Protein AF-A0A4Q4Z660-F1 (afdb_monomer_lite)

Secondary structure (DSSP, 8-state):
-HHHHHHHHHHHHHHHS-BPPSS-SEEEETTSPPEEESS--TTPEEEEEETTEEEEEEEE--TTSEEPPPHHHHHH-SS-EEEE-SSSEEEEEEEE--TTS-GGGSHHHHHHHHHHHHHHHHHHHHHHHHHH--SPPPHHHHHHHHHHHHHHHHHHHHHHHHTT-B--HHHHHHHHHHHHHHHHHHHHHHHHTS---TT---

Sequence (202 aa):
MTAAALAVLGLVITFVFAERPSQPELTWSSDGNAGSTSTVSRGTTVKTNVLGIPLPGELDVGRGGRFTVPQNLAVFAAGPVDALAGPDQVGTLARSGDPWWRPIATVPGAFLVLAMLFAFAYAESQMRSLRRGSGGLRFGELLGLTGIGVTFGLALGLLAWVSGRTLAWPQLIPTMICLAAAFGLLAFAIAARRGPAPGRKT

pLDDT: mean 72.83, std 9.52, range [40.0, 88.06]

Organism: NCBI:txid2497878

Foldseek 3Di:
DQLVVLLVVLVCLLPVVFAQFDPAQWEDELVQFKIAGPPDDAQFKKWKADLPHTDPDIWHQHPRRITGDDPRVSQAALAWIWIPGPPDTDGIYGYDYDPPRPSLSHPLNVLLVVLVVVLVVLVVVLVVCLVPDPDADDPVSLVSQLVSLLSVLSSSQSVSRNVHTHDDPVSSVSSSVSSSVSSSVVSVVSRVVSPDDPDDDD

Radius of gyration: 22.36 Å; chains: 1; bounding box: 54×29×72 Å

Structure (mmCIF, N/CA/C/O backbone):
data_AF-A0A4Q4Z660-F1
#
_entry.id   AF-A0A4Q4Z660-F1
#
loop_
_atom_site.group_PDB
_atom_site.id
_atom_site.type_symbol
_atom_site.label_atom_id
_atom_site.label_alt_id
_atom_site.label_comp_id
_atom_site.label_asym_id
_atom_site.label_entity_id
_atom_site.label_seq_id
_atom_site.pdbx_PDB_ins_code
_atom_site.Cartn_x
_atom_site.Cartn_y
_atom_site.Cartn_z
_atom_site.occupancy
_atom_site.B_iso_or_equiv
_atom_site.auth_seq_id
_atom_site.auth_comp_id
_atom_site.auth_asym_id
_atom_site.auth_atom_id
_atom_site.pdbx_PDB_model_num
ATOM 1 N N . MET A 1 1 ? 22.064 -8.477 -13.811 1.00 61.38 1 MET A N 1
ATOM 2 C CA . MET A 1 1 ? 22.069 -8.892 -12.391 1.00 61.38 1 MET A CA 1
ATOM 3 C C . MET A 1 1 ? 21.494 -7.811 -11.476 1.00 61.38 1 MET A C 1
ATOM 5 O O . MET A 1 1 ? 20.657 -8.141 -10.653 1.00 61.38 1 MET A O 1
ATOM 9 N N . THR A 1 2 ? 21.834 -6.534 -11.667 1.00 79.62 2 THR A N 1
ATOM 10 C CA . THR A 1 2 ? 21.369 -5.401 -10.836 1.00 79.62 2 THR A CA 1
ATOM 11 C C . THR A 1 2 ? 19.844 -5.206 -10.771 1.00 79.62 2 THR A C 1
ATOM 13 O O . THR A 1 2 ? 19.304 -5.092 -9.679 1.00 79.62 2 THR A O 1
ATOM 16 N N . ALA A 1 3 ? 19.125 -5.244 -11.901 1.00 77.12 3 ALA A N 1
ATOM 17 C CA . ALA A 1 3 ? 17.660 -5.086 -11.910 1.00 77.12 3 ALA A CA 1
ATOM 18 C C . ALA A 1 3 ? 16.925 -6.189 -11.117 1.00 77.12 3 ALA A C 1
ATOM 20 O O . ALA A 1 3 ? 16.006 -5.906 -10.354 1.00 77.12 3 ALA A O 1
ATOM 21 N N . ALA A 1 4 ? 17.365 -7.444 -11.258 1.00 76.06 4 ALA A N 1
ATOM 22 C CA . ALA A 1 4 ? 16.797 -8.574 -10.524 1.00 76.06 4 ALA A CA 1
ATOM 23 C C . ALA A 1 4 ? 17.080 -8.472 -9.018 1.00 76.06 4 ALA A C 1
ATOM 25 O O . ALA A 1 4 ? 16.189 -8.725 -8.216 1.00 76.06 4 ALA A O 1
ATOM 26 N N . ALA A 1 5 ? 18.287 -8.042 -8.635 1.00 80.19 5 ALA A N 1
ATOM 27 C CA . ALA A 1 5 ? 18.642 -7.832 -7.234 1.00 80.19 5 ALA A CA 1
ATOM 28 C C . ALA A 1 5 ? 17.759 -6.763 -6.566 1.00 80.19 5 ALA A C 1
ATOM 30 O O . ALA A 1 5 ? 17.304 -6.973 -5.449 1.00 80.19 5 ALA A O 1
ATOM 31 N N . LEU A 1 6 ? 17.452 -5.660 -7.260 1.00 81.69 6 LEU A N 1
ATOM 32 C CA . LEU A 1 6 ? 16.562 -4.614 -6.740 1.00 81.69 6 LEU A CA 1
ATOM 33 C C . LEU A 1 6 ? 15.103 -5.070 -6.632 1.00 81.69 6 LEU A C 1
ATOM 35 O O . LEU A 1 6 ? 14.434 -4.747 -5.654 1.00 81.69 6 LEU A O 1
ATOM 39 N N . ALA A 1 7 ? 14.612 -5.855 -7.595 1.00 78.00 7 ALA A N 1
ATOM 40 C CA . ALA A 1 7 ? 13.272 -6.435 -7.512 1.00 78.00 7 ALA A CA 1
ATOM 41 C C . ALA A 1 7 ? 13.148 -7.399 -6.320 1.00 78.00 7 ALA A C 1
ATOM 43 O O . ALA A 1 7 ? 12.181 -7.330 -5.561 1.00 78.00 7 ALA A O 1
ATOM 44 N N . VAL A 1 8 ? 14.156 -8.256 -6.123 1.00 82.94 8 VAL A N 1
ATOM 45 C CA . VAL A 1 8 ? 14.236 -9.157 -4.965 1.00 82.94 8 VAL A CA 1
ATOM 46 C C . VAL A 1 8 ? 14.334 -8.357 -3.672 1.00 82.94 8 VAL A C 1
ATOM 48 O O . VAL A 1 8 ? 13.621 -8.670 -2.728 1.00 82.94 8 VAL A O 1
ATOM 51 N N . LEU A 1 9 ? 15.144 -7.298 -3.628 1.00 83.25 9 LEU A N 1
ATOM 52 C CA . LEU A 1 9 ? 15.256 -6.437 -2.454 1.00 83.25 9 LEU A CA 1
ATOM 53 C C . LEU A 1 9 ? 13.911 -5.790 -2.100 1.00 83.25 9 LEU A C 1
ATOM 55 O O . LEU A 1 9 ? 13.517 -5.831 -0.942 1.00 83.25 9 LEU A O 1
ATOM 59 N N . GLY A 1 10 ? 13.168 -5.268 -3.082 1.00 75.19 10 GLY A N 1
ATOM 60 C CA . GLY A 1 10 ? 11.825 -4.721 -2.858 1.00 75.19 10 GLY A CA 1
ATOM 61 C C . GLY A 1 10 ? 10.848 -5.761 -2.297 1.00 75.19 10 GLY A C 1
ATOM 62 O O . GLY A 1 10 ? 10.114 -5.480 -1.349 1.00 75.19 10 GLY A O 1
ATOM 63 N N . LEU A 1 11 ? 10.881 -6.992 -2.819 1.00 81.75 11 LEU A N 1
ATOM 64 C CA . LEU A 1 11 ? 10.092 -8.106 -2.284 1.00 81.75 11 LEU A CA 1
ATOM 65 C C . LEU A 1 11 ? 10.512 -8.479 -0.858 1.00 81.75 11 LEU A C 1
ATOM 67 O O . LEU A 1 11 ? 9.653 -8.675 -0.005 1.00 81.75 11 LEU A O 1
ATOM 71 N N . VAL A 1 12 ? 11.814 -8.549 -0.581 1.00 83.12 12 VAL A N 1
ATOM 72 C CA . VAL A 1 12 ? 12.346 -8.843 0.756 1.00 83.12 12 VAL A CA 1
ATOM 73 C C . VAL A 1 12 ? 11.915 -7.768 1.746 1.00 83.12 12 VAL A C 1
ATOM 75 O O . VAL A 1 12 ? 11.394 -8.114 2.801 1.00 83.12 12 VAL A O 1
ATOM 78 N N . ILE A 1 13 ? 12.040 -6.483 1.396 1.00 79.62 13 ILE A N 1
ATOM 79 C CA . ILE A 1 13 ? 11.562 -5.379 2.238 1.00 79.62 13 ILE A CA 1
ATOM 80 C C . ILE A 1 13 ? 10.073 -5.562 2.539 1.00 79.62 13 ILE A C 1
ATOM 82 O O . ILE A 1 13 ? 9.671 -5.540 3.698 1.00 79.62 13 ILE A O 1
ATOM 86 N N . THR A 1 14 ? 9.270 -5.843 1.511 1.00 78.19 14 THR A N 1
ATOM 87 C CA . THR A 1 14 ? 7.826 -6.037 1.675 1.00 78.19 14 THR A CA 1
ATOM 88 C C . THR A 1 14 ? 7.501 -7.227 2.572 1.00 78.19 14 THR A C 1
ATOM 90 O O . THR A 1 14 ? 6.642 -7.114 3.427 1.00 78.19 14 THR A O 1
ATOM 93 N N . PHE A 1 15 ? 8.130 -8.388 2.393 1.00 78.56 15 PHE A N 1
ATOM 94 C CA . PHE A 1 15 ? 7.669 -9.617 3.051 1.00 78.56 15 PHE A CA 1
ATOM 95 C C . PHE A 1 15 ? 8.373 -9.937 4.368 1.00 78.56 15 PHE A C 1
ATOM 97 O O . PHE A 1 15 ? 7.766 -10.603 5.210 1.00 78.56 15 PHE A O 1
ATOM 104 N N . VAL A 1 16 ? 9.616 -9.482 4.545 1.00 81.31 16 VAL A N 1
ATOM 105 C CA . VAL A 1 16 ? 10.414 -9.703 5.761 1.00 81.31 16 VAL A CA 1
ATOM 106 C C . VAL A 1 16 ? 10.172 -8.600 6.783 1.00 81.31 16 VAL A C 1
ATOM 108 O O . VAL A 1 16 ? 10.069 -8.898 7.966 1.00 81.31 16 VAL A O 1
ATOM 111 N N . PHE A 1 17 ? 10.036 -7.350 6.331 1.00 77.44 17 PHE A N 1
ATOM 112 C CA . PHE A 1 17 ? 9.797 -6.205 7.215 1.00 77.44 17 PHE A CA 1
ATOM 113 C C . PHE A 1 17 ? 8.324 -5.782 7.270 1.00 77.44 17 PHE A C 1
ATOM 115 O O . PHE A 1 17 ? 8.004 -4.820 7.961 1.00 77.44 17 PHE A O 1
ATOM 122 N N . ALA A 1 18 ? 7.422 -6.483 6.568 1.00 74.94 18 ALA A N 1
ATOM 123 C CA . ALA A 1 18 ? 6.000 -6.404 6.883 1.00 74.94 18 ALA A CA 1
ATOM 124 C C . ALA A 1 18 ? 5.778 -6.962 8.282 1.00 74.94 18 ALA A C 1
ATOM 126 O O . ALA A 1 18 ? 5.888 -8.171 8.513 1.00 74.94 18 ALA A O 1
ATOM 127 N N . GLU A 1 19 ? 5.408 -6.079 9.190 1.00 72.81 19 GLU A N 1
ATOM 128 C CA . GLU A 1 19 ? 5.087 -6.456 10.546 1.00 72.81 19 GLU A CA 1
ATOM 129 C C . GLU A 1 19 ? 3.645 -6.952 10.589 1.00 72.81 19 GLU A C 1
ATOM 131 O O . GLU A 1 19 ? 2.751 -6.481 9.877 1.00 72.81 19 GLU A O 1
ATOM 136 N N . ARG A 1 20 ? 3.407 -7.963 11.422 1.00 68.19 20 ARG A N 1
ATOM 137 C CA . ARG A 1 20 ? 2.051 -8.152 11.921 1.00 68.19 20 ARG A CA 1
ATOM 138 C C . ARG A 1 20 ? 1.855 -7.091 12.994 1.00 68.19 20 ARG A C 1
ATOM 140 O O . ARG A 1 20 ? 2.789 -6.896 13.775 1.00 68.19 20 ARG A O 1
ATOM 147 N N . PRO A 1 21 ? 0.685 -6.441 13.060 1.00 63.22 21 PRO A N 1
ATOM 148 C CA . PRO A 1 21 ? 0.391 -5.609 14.213 1.00 63.22 21 PRO A CA 1
ATOM 149 C C . PRO A 1 21 ? 0.652 -6.423 15.488 1.00 63.22 21 PRO A C 1
ATOM 151 O O . PRO A 1 21 ? 0.405 -7.640 15.518 1.00 63.22 21 PRO A O 1
ATOM 154 N N . SER A 1 22 ? 1.170 -5.760 16.526 1.00 62.88 22 SER A N 1
ATOM 155 C CA . SER A 1 22 ? 1.108 -6.293 17.889 1.00 62.88 22 SER A CA 1
ATOM 156 C C . SER A 1 22 ? -0.316 -6.791 18.142 1.00 62.88 22 SER A C 1
ATOM 158 O O . SER A 1 22 ? -1.254 -6.270 17.536 1.00 62.88 22 SER A O 1
ATOM 160 N N . GLN A 1 23 ? -0.459 -7.863 18.935 1.00 62.47 23 GLN A N 1
ATOM 161 C CA . GLN A 1 23 ? -1.722 -8.601 19.053 1.00 62.47 23 GLN A CA 1
ATOM 162 C C . GLN A 1 23 ? -2.923 -7.648 19.043 1.00 62.47 23 GLN A C 1
ATOM 164 O O . GLN A 1 23 ? -2.967 -6.745 19.878 1.00 62.47 23 GLN A O 1
ATOM 169 N N . PRO A 1 24 ? -3.843 -7.799 18.077 1.00 65.06 24 PRO A N 1
ATOM 170 C CA . PRO A 1 24 ? -4.902 -6.826 17.902 1.00 65.06 24 PRO A CA 1
ATOM 171 C C . PRO A 1 24 ? -5.737 -6.742 19.173 1.00 65.06 24 PRO A C 1
ATOM 173 O O . PRO A 1 24 ? -6.281 -7.745 19.633 1.00 65.06 24 PRO A O 1
ATOM 176 N N . GLU A 1 25 ? -5.833 -5.539 19.732 1.00 70.00 25 GLU A N 1
ATOM 177 C CA . GLU A 1 25 ? -6.589 -5.279 20.963 1.00 70.00 25 GLU A CA 1
ATOM 178 C C . GLU A 1 25 ? -8.102 -5.327 20.722 1.00 70.00 25 GLU A C 1
ATOM 180 O O . GLU A 1 25 ? -8.900 -5.521 21.643 1.00 70.00 25 GLU A O 1
ATOM 185 N N . LEU A 1 26 ? -8.500 -5.167 19.457 1.00 74.12 26 LEU A N 1
ATOM 186 C CA . LEU A 1 26 ? -9.878 -5.194 19.007 1.00 74.12 26 LEU A CA 1
ATOM 187 C C . LEU A 1 26 ? -9.993 -6.132 17.808 1.00 74.12 26 LEU A C 1
ATOM 189 O O . LEU A 1 26 ? -9.330 -5.940 16.787 1.00 74.12 26 LEU A O 1
ATOM 193 N N . THR A 1 27 ? -10.858 -7.138 17.923 1.00 73.38 27 THR A N 1
ATOM 194 C CA . THR A 1 27 ? -11.165 -8.059 16.822 1.00 73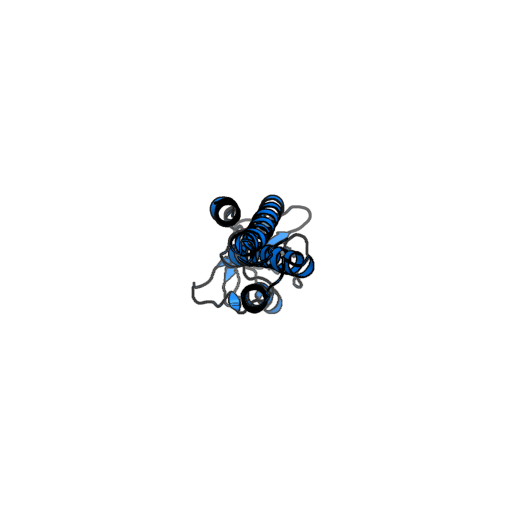.38 27 THR A CA 1
ATOM 195 C C . THR A 1 27 ? -12.647 -8.057 16.510 1.00 73.38 27 THR A C 1
ATOM 197 O O . THR A 1 27 ? -13.458 -7.987 17.428 1.00 73.38 27 THR A O 1
ATOM 200 N N . TRP A 1 28 ? -13.011 -8.115 15.228 1.00 72.06 28 TRP A N 1
ATOM 201 C CA . TRP A 1 28 ? -14.408 -8.094 14.775 1.00 72.06 28 TRP A CA 1
ATOM 202 C C . TRP A 1 28 ? -14.658 -9.063 13.615 1.00 72.06 28 TRP A C 1
ATOM 204 O O . TRP A 1 28 ? -13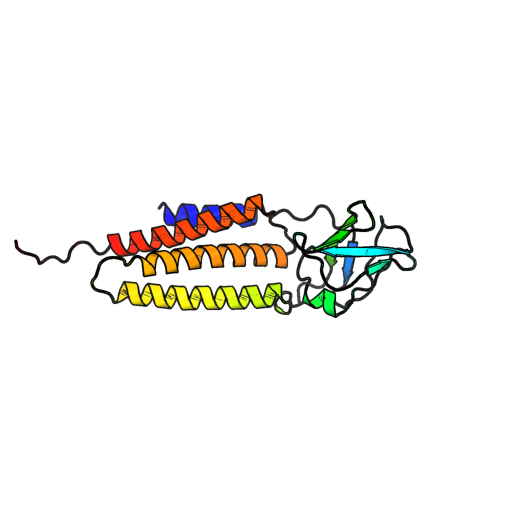.760 -9.285 12.804 1.00 72.06 28 TRP A O 1
ATOM 214 N N . SER A 1 29 ? -15.879 -9.611 13.545 1.00 68.88 29 SER A N 1
ATOM 215 C CA . SER A 1 29 ? -16.279 -10.666 12.599 1.00 68.88 29 SER A CA 1
ATOM 216 C C . SER A 1 29 ? -16.545 -10.149 11.179 1.00 68.88 29 SER A C 1
ATOM 218 O O . SER A 1 29 ? -17.037 -9.035 10.989 1.00 68.88 29 SER A O 1
ATOM 220 N N . SER A 1 30 ? -16.312 -11.000 10.170 1.00 60.62 30 SER A N 1
ATOM 221 C CA . SER A 1 30 ? -16.645 -10.739 8.762 1.00 60.62 30 SER A CA 1
ATOM 222 C C . SER A 1 30 ? -18.101 -10.354 8.516 1.00 60.62 30 SER A C 1
ATOM 224 O O . SER A 1 30 ? -18.358 -9.634 7.552 1.00 60.62 30 SER A O 1
ATOM 226 N N . ASP A 1 31 ? -19.008 -10.783 9.391 1.00 63.00 31 ASP A N 1
ATOM 227 C CA . ASP A 1 31 ? -20.452 -10.583 9.249 1.00 63.00 31 ASP A CA 1
ATOM 228 C C . ASP A 1 31 ? -20.912 -9.225 9.804 1.00 63.00 31 ASP A C 1
ATOM 230 O O . ASP A 1 31 ? -22.105 -8.973 9.951 1.00 63.00 31 ASP A O 1
ATOM 234 N N . GLY A 1 32 ? -19.966 -8.354 10.183 1.00 60.47 32 GLY A N 1
ATOM 235 C CA . GLY A 1 32 ? -20.257 -7.095 10.878 1.00 60.47 32 GLY A CA 1
ATOM 236 C C . GLY A 1 32 ? -20.735 -7.297 12.319 1.00 60.47 32 GLY A C 1
ATOM 237 O O . GLY A 1 32 ? -21.047 -6.326 13.007 1.00 60.47 32 GLY A O 1
ATOM 238 N N . ASN A 1 33 ? -20.773 -8.549 12.784 1.00 62.78 33 ASN A N 1
ATOM 239 C CA . ASN A 1 33 ? -21.192 -8.920 14.126 1.00 62.78 33 ASN A CA 1
ATOM 240 C C . ASN A 1 33 ? -20.184 -8.476 15.182 1.00 62.78 33 ASN A C 1
ATOM 242 O O . ASN A 1 33 ? -18.989 -8.316 14.914 1.00 62.78 33 ASN A O 1
ATOM 246 N N . ALA A 1 34 ? -20.703 -8.295 16.397 1.00 63.75 34 ALA A N 1
ATOM 247 C CA . ALA A 1 34 ? -19.994 -7.570 17.424 1.00 63.75 34 ALA A CA 1
ATOM 248 C C . ALA A 1 34 ? -18.651 -8.218 17.803 1.00 63.75 34 ALA A C 1
ATOM 250 O O . ALA A 1 34 ? -18.606 -9.387 18.193 1.00 63.75 34 ALA A O 1
ATOM 251 N N . GLY A 1 35 ? -17.574 -7.439 17.696 1.00 68.38 35 GLY A N 1
ATOM 252 C CA . GLY A 1 35 ? -16.238 -7.800 18.162 1.00 68.38 35 GLY A CA 1
ATOM 253 C C . GLY A 1 35 ? -16.138 -7.799 19.684 1.00 68.38 35 GLY A C 1
ATOM 254 O O . GLY A 1 35 ? -17.043 -7.286 20.328 1.00 68.38 35 GLY A O 1
ATOM 255 N N . SER A 1 36 ? -15.077 -8.346 20.284 1.00 63.00 36 SER A N 1
ATOM 256 C CA . SER A 1 36 ? -14.845 -8.273 21.741 1.00 63.00 36 SER A CA 1
ATOM 257 C C . SER A 1 36 ? -13.543 -7.547 22.068 1.00 63.00 36 SER A C 1
ATOM 259 O O . SER A 1 36 ? -12.530 -7.801 21.419 1.00 63.00 36 SER A O 1
ATOM 261 N N . THR A 1 37 ? -13.561 -6.709 23.106 1.00 64.12 37 THR A N 1
ATOM 262 C CA . THR A 1 37 ? -12.383 -6.047 23.680 1.00 64.12 37 THR A CA 1
ATOM 263 C C . THR A 1 37 ? -12.145 -6.476 25.125 1.00 64.12 37 THR A C 1
ATOM 265 O O . THR A 1 37 ? -13.081 -6.540 25.923 1.00 64.12 37 THR A O 1
ATOM 268 N N . SER A 1 38 ? -10.889 -6.758 25.471 1.00 56.91 38 SER A N 1
ATOM 269 C CA . SER A 1 38 ? -10.458 -7.010 26.851 1.00 56.91 38 SER A CA 1
ATOM 270 C C . SER A 1 38 ? -9.918 -5.760 27.556 1.00 56.91 38 SER A C 1
ATOM 272 O O . SER A 1 38 ? -9.679 -5.815 28.758 1.00 56.91 38 SER A O 1
ATOM 274 N N . THR A 1 39 ? -9.715 -4.650 26.837 1.00 62.41 39 THR A N 1
ATOM 275 C CA . THR A 1 39 ? -8.934 -3.491 27.313 1.00 62.41 39 THR A CA 1
ATOM 276 C C . THR A 1 39 ? -9.672 -2.152 27.266 1.00 62.41 39 THR A C 1
ATOM 278 O O . THR A 1 39 ? -9.204 -1.197 27.879 1.00 62.41 39 THR A O 1
ATOM 281 N N . VAL A 1 40 ? -10.833 -2.056 26.603 1.00 67.38 40 VAL A N 1
ATOM 282 C CA . VAL A 1 40 ? -11.555 -0.779 26.435 1.00 67.38 40 VAL A CA 1
ATOM 283 C C . VAL A 1 40 ? -12.769 -0.672 27.353 1.00 67.38 40 VAL A C 1
ATOM 285 O O . VAL A 1 40 ? -13.627 -1.558 27.399 1.00 67.38 40 VAL A O 1
ATOM 288 N N . SER A 1 41 ? -12.853 0.448 28.074 1.00 63.41 41 SER A N 1
ATOM 289 C CA . SER A 1 41 ? -13.972 0.766 28.962 1.00 63.41 41 SER A CA 1
ATOM 290 C C . SER A 1 41 ? -15.292 0.917 28.201 1.00 63.41 41 SER A C 1
ATOM 292 O O . SER A 1 41 ? -15.359 1.351 27.052 1.00 63.41 41 SER A O 1
ATOM 294 N N . ARG A 1 42 ? -16.391 0.553 28.862 1.00 69.00 42 ARG A N 1
ATOM 295 C CA . ARG A 1 42 ? -17.740 0.674 28.301 1.00 69.00 42 ARG A CA 1
ATOM 296 C C . ARG A 1 42 ? -18.110 2.142 28.073 1.00 69.00 42 ARG A C 1
ATOM 298 O O . ARG A 1 42 ? -17.857 2.976 28.935 1.00 69.00 42 ARG A O 1
ATOM 305 N N . GLY A 1 43 ? -18.815 2.415 26.973 1.00 66.31 43 G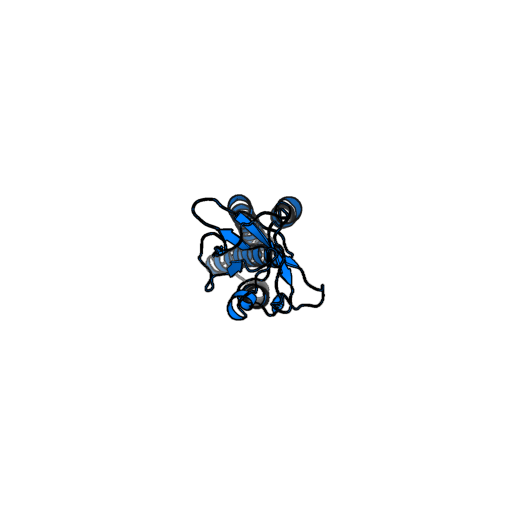LY A N 1
ATOM 306 C CA . GLY A 1 43 ? -19.274 3.767 26.637 1.00 66.31 43 GLY A CA 1
ATOM 307 C C . GLY A 1 43 ? -18.190 4.645 26.017 1.00 66.31 43 GLY A C 1
ATOM 308 O O . GLY A 1 43 ? -18.419 5.832 25.812 1.00 66.31 43 GLY A O 1
ATOM 309 N N . THR A 1 44 ? -17.023 4.075 25.714 1.00 73.75 44 THR A N 1
ATOM 310 C CA . THR A 1 44 ? -16.000 4.748 24.925 1.00 73.75 44 THR A CA 1
ATOM 311 C C . THR A 1 44 ? -16.349 4.653 23.443 1.00 73.75 44 THR A C 1
ATOM 313 O O . THR A 1 44 ? -16.610 3.564 22.923 1.00 73.75 44 THR A O 1
ATOM 316 N N . THR A 1 45 ? -16.321 5.800 22.773 1.00 75.25 45 THR A N 1
ATOM 317 C CA . THR A 1 45 ? -16.453 5.904 21.322 1.00 75.25 45 THR A CA 1
ATOM 318 C C . THR A 1 45 ? -15.068 5.812 20.691 1.00 75.25 45 THR A C 1
ATOM 320 O O . THR A 1 45 ? -14.167 6.587 21.023 1.00 75.25 45 THR A O 1
ATOM 323 N N . VAL A 1 46 ? -14.889 4.846 19.791 1.00 75.94 46 VAL A N 1
ATOM 324 C CA . VAL A 1 46 ? -13.630 4.600 19.087 1.00 75.94 46 VAL A CA 1
ATOM 325 C C . VAL A 1 46 ? -13.708 5.207 17.690 1.00 75.94 46 VAL A C 1
ATOM 327 O O . VAL A 1 46 ? -14.571 4.851 16.882 1.00 75.94 46 VAL A O 1
ATOM 330 N N . LYS A 1 47 ? -12.772 6.105 17.389 1.00 80.00 47 LYS A N 1
ATOM 331 C CA . LYS A 1 47 ? -12.549 6.647 16.049 1.00 80.00 47 LYS A CA 1
ATOM 332 C C . LYS A 1 47 ? -11.554 5.770 15.313 1.00 80.00 47 LYS A C 1
ATOM 334 O O . LYS A 1 47 ? -10.524 5.394 15.863 1.00 80.00 47 LYS A O 1
ATOM 339 N N . THR A 1 48 ? -11.851 5.463 14.061 1.00 77.12 48 THR A N 1
ATOM 340 C CA . THR A 1 48 ? -10.993 4.612 13.237 1.00 77.12 48 THR A CA 1
ATOM 341 C C . THR A 1 48 ? -10.284 5.440 12.182 1.00 77.12 48 THR A C 1
ATOM 343 O O . THR A 1 48 ? -10.848 6.386 11.626 1.00 77.12 48 THR A O 1
ATOM 346 N N . ASN A 1 49 ? -9.024 5.117 11.918 1.00 74.38 49 ASN A N 1
ATOM 347 C CA . ASN A 1 49 ? -8.265 5.765 10.864 1.00 74.38 49 ASN A CA 1
ATOM 348 C C . ASN A 1 49 ? -7.337 4.774 10.159 1.00 74.38 49 ASN A C 1
ATOM 350 O O . ASN A 1 49 ? -6.918 3.765 10.722 1.00 74.38 49 ASN A O 1
ATOM 354 N N . VAL A 1 50 ? -7.029 5.075 8.902 1.00 72.06 50 VAL A N 1
ATOM 355 C CA . VAL A 1 50 ? -6.047 4.337 8.110 1.00 72.06 50 VAL A CA 1
ATOM 356 C C . VAL A 1 50 ? -4.958 5.313 7.725 1.00 72.06 50 VAL A C 1
ATOM 358 O O . VAL A 1 50 ? -5.220 6.264 6.990 1.00 72.06 50 VAL A O 1
ATOM 361 N N . LEU A 1 51 ? -3.738 5.084 8.218 1.00 69.31 51 LEU A N 1
ATOM 362 C CA . LEU A 1 51 ? -2.578 5.930 7.921 1.00 69.31 51 LEU A CA 1
ATOM 363 C C . LEU A 1 51 ? -2.841 7.418 8.241 1.00 69.31 51 LEU A C 1
ATOM 365 O O . LEU A 1 51 ? -2.428 8.300 7.489 1.00 69.31 51 LEU A O 1
ATOM 369 N N . GLY A 1 52 ? -3.568 7.699 9.329 1.00 65.06 52 GLY A N 1
ATOM 370 C CA . GLY A 1 52 ? -3.940 9.058 9.737 1.00 65.06 52 GLY A CA 1
ATOM 371 C C . GLY A 1 52 ? -5.142 9.657 8.995 1.00 65.06 52 GLY A C 1
ATOM 372 O O . GLY A 1 52 ? -5.553 10.771 9.313 1.00 65.06 52 GLY A O 1
ATOM 373 N N . ILE A 1 53 ? -5.741 8.935 8.042 1.00 72.00 53 ILE A N 1
ATOM 374 C CA . ILE A 1 53 ? -6.976 9.353 7.372 1.00 72.00 53 ILE A CA 1
ATOM 375 C C . ILE A 1 53 ? -8.169 8.821 8.173 1.00 72.00 53 ILE A C 1
ATOM 377 O O . ILE A 1 53 ? -8.314 7.599 8.284 1.00 72.00 53 ILE A O 1
ATOM 381 N N . PRO A 1 54 ? -9.033 9.691 8.725 1.00 74.94 54 PRO A N 1
ATOM 382 C CA . PRO A 1 54 ? -10.202 9.249 9.472 1.00 74.94 54 PRO A CA 1
ATOM 383 C C . PRO A 1 54 ? -11.159 8.495 8.547 1.00 74.94 54 PRO A C 1
ATOM 385 O O . PRO A 1 54 ? -11.509 8.974 7.466 1.00 74.94 54 PRO A O 1
ATOM 388 N N . LEU A 1 55 ? -11.584 7.310 8.975 1.00 74.31 55 LEU A N 1
ATOM 389 C CA . LEU A 1 55 ? -12.605 6.546 8.275 1.00 74.31 55 LEU A CA 1
ATOM 390 C C . LEU A 1 55 ? -14.008 7.003 8.708 1.00 74.31 55 LEU A C 1
ATOM 392 O O . LEU A 1 55 ? -14.204 7.427 9.849 1.00 74.31 55 LEU A O 1
ATOM 396 N N . PRO A 1 56 ? -15.009 6.909 7.817 1.00 70.06 56 PRO A N 1
ATOM 397 C CA . PRO A 1 56 ? -16.385 7.225 8.165 1.00 70.06 56 PRO A CA 1
ATOM 398 C C . PRO A 1 56 ? -16.982 6.140 9.071 1.00 70.06 56 PRO A C 1
ATOM 400 O O . PRO A 1 56 ? -17.149 4.995 8.651 1.00 70.06 56 PRO A O 1
ATOM 403 N N . GLY A 1 57 ? -17.378 6.529 10.282 1.00 68.75 57 GLY A N 1
ATOM 404 C CA . GLY A 1 57 ? -18.058 5.665 11.246 1.00 68.75 57 GLY A CA 1
ATOM 405 C C . GLY A 1 57 ? -17.347 5.634 12.595 1.00 68.75 57 GLY A C 1
ATOM 406 O O . GLY A 1 57 ? -16.131 5.465 12.670 1.00 68.75 57 GLY A O 1
ATOM 407 N N . GLU A 1 58 ? -18.125 5.791 13.659 1.00 72.06 58 GLU A N 1
ATOM 408 C CA . GLU A 1 58 ? -17.666 5.641 15.038 1.00 72.06 58 GLU A CA 1
ATOM 409 C C . GLU A 1 58 ? -18.124 4.280 15.573 1.00 72.06 58 GLU A C 1
ATOM 411 O O . GLU A 1 58 ? -19.197 3.787 15.213 1.00 72.06 58 GLU A O 1
ATOM 416 N N . LEU A 1 59 ? -17.280 3.641 16.383 1.00 74.88 59 LEU A N 1
ATOM 417 C CA . LEU A 1 59 ? -17.592 2.363 17.016 1.00 74.88 59 LEU A CA 1
ATOM 418 C C . LEU A 1 59 ? -17.898 2.608 18.490 1.00 74.88 59 LEU A C 1
ATOM 420 O O . LEU A 1 59 ? -17.023 3.040 19.239 1.00 74.88 59 LEU A O 1
ATOM 424 N N . ASP A 1 60 ? -19.116 2.284 18.914 1.00 75.88 60 ASP A N 1
ATOM 425 C CA . ASP A 1 60 ? -19.495 2.352 20.322 1.00 75.88 60 ASP A CA 1
ATOM 426 C C . ASP A 1 60 ? -19.282 1.004 21.014 1.00 75.88 60 ASP A C 1
ATOM 428 O O . ASP A 1 60 ? -19.814 -0.035 20.601 1.00 75.88 60 ASP A O 1
ATOM 432 N N . VAL A 1 61 ? -18.518 1.021 22.109 1.00 74.75 61 VAL A N 1
ATOM 433 C CA . VAL A 1 61 ? -18.268 -0.171 22.927 1.00 74.75 61 VAL A CA 1
ATOM 434 C C . VAL A 1 61 ? -19.442 -0.406 23.885 1.00 74.75 61 VAL A C 1
ATOM 436 O O . VAL A 1 61 ? -19.618 0.270 24.906 1.00 74.75 61 VAL A O 1
ATOM 439 N N . GLY A 1 62 ? -20.259 -1.400 23.542 1.00 70.56 62 GLY A N 1
ATOM 440 C CA . GLY A 1 62 ? -21.440 -1.856 24.266 1.00 70.56 62 GLY A CA 1
ATOM 441 C C . GLY A 1 62 ? -21.149 -2.773 25.463 1.00 70.56 62 GLY A C 1
ATOM 442 O O . GLY A 1 62 ? -20.032 -2.887 25.972 1.00 70.56 62 GLY A O 1
ATOM 443 N N . ARG A 1 63 ? -22.200 -3.430 25.980 1.00 65.88 63 ARG A N 1
ATOM 444 C CA . ARG A 1 63 ? -22.092 -4.317 27.158 1.00 65.88 63 ARG A CA 1
ATOM 445 C C . ARG A 1 63 ? -21.187 -5.520 26.872 1.00 65.88 63 ARG A C 1
ATOM 447 O O . ARG A 1 63 ? -21.327 -6.173 25.844 1.00 65.88 63 ARG A O 1
ATOM 454 N N . GLY A 1 64 ? -20.316 -5.838 27.832 1.00 65.12 64 GLY A N 1
ATOM 455 C CA . GLY A 1 64 ? -19.379 -6.961 27.732 1.00 65.12 64 GLY A CA 1
ATOM 456 C C . GLY A 1 64 ? -18.198 -6.704 26.794 1.00 65.12 64 GLY A C 1
ATOM 457 O O . GLY A 1 64 ? -17.651 -7.661 26.260 1.00 65.12 64 GLY A O 1
ATOM 458 N N . GLY A 1 65 ? -17.853 -5.432 26.547 1.00 68.75 65 GLY A N 1
ATOM 459 C CA . GLY A 1 65 ? -16.745 -5.069 25.663 1.00 68.75 65 GLY A CA 1
ATOM 460 C C . GLY A 1 65 ? -17.041 -5.336 24.186 1.00 68.75 65 GLY A C 1
ATOM 461 O O . GLY A 1 65 ? -16.124 -5.551 23.400 1.00 68.75 65 GLY A O 1
ATOM 462 N N . ARG A 1 66 ? -18.324 -5.393 23.809 1.00 70.88 66 ARG A N 1
ATOM 463 C CA . ARG A 1 66 ? -18.744 -5.741 22.450 1.00 70.88 66 ARG A CA 1
ATOM 464 C C . ARG A 1 66 ? -19.092 -4.520 21.613 1.00 70.88 66 ARG A C 1
ATOM 466 O O . ARG A 1 66 ? -19.817 -3.665 22.101 1.00 70.88 66 ARG A O 1
ATOM 473 N N . PHE A 1 67 ? -18.644 -4.458 20.363 1.00 72.81 67 PHE A N 1
ATOM 474 C CA . PHE A 1 67 ? -18.921 -3.338 19.449 1.00 72.81 67 PHE A CA 1
ATOM 475 C C . PHE A 1 67 ? -19.348 -3.845 18.073 1.00 72.81 67 PHE A C 1
ATOM 477 O O . PHE A 1 67 ? -18.769 -4.806 17.579 1.00 72.81 67 PHE A O 1
ATOM 484 N N . THR A 1 68 ? -20.323 -3.197 17.438 1.00 73.62 68 THR A N 1
ATOM 485 C CA . THR A 1 68 ? -20.787 -3.541 16.082 1.00 73.62 68 THR A CA 1
ATOM 486 C C . THR A 1 68 ? -20.115 -2.631 15.066 1.00 73.62 68 THR A C 1
ATOM 488 O O . THR A 1 68 ? -20.050 -1.421 15.276 1.00 73.62 68 THR A O 1
ATOM 491 N N . VAL A 1 69 ? -19.639 -3.194 13.955 1.00 71.56 69 VAL A N 1
ATOM 492 C CA . VAL A 1 69 ? -19.006 -2.404 12.896 1.00 71.56 69 VAL A CA 1
ATOM 493 C C . VAL A 1 69 ? -20.058 -1.950 11.880 1.00 71.56 69 VAL A C 1
ATOM 495 O O . VAL A 1 69 ? -20.761 -2.796 11.323 1.00 71.56 69 VAL A O 1
ATOM 498 N N . PRO A 1 70 ? -20.172 -0.638 11.599 1.00 71.25 70 PRO A N 1
ATOM 499 C CA . PRO A 1 70 ? -21.025 -0.135 10.532 1.00 71.25 70 PRO A CA 1
ATOM 500 C C . PRO A 1 70 ? -20.675 -0.790 9.187 1.00 71.25 70 PRO A C 1
ATOM 502 O O . PRO A 1 70 ? -19.501 -0.898 8.827 1.00 71.25 70 PRO A O 1
ATOM 505 N N . GLN A 1 71 ? -21.683 -1.207 8.413 1.00 69.94 71 GLN A N 1
ATOM 506 C CA . GLN A 1 71 ? -21.468 -1.897 7.129 1.00 69.94 71 GLN A CA 1
ATOM 507 C C . GLN A 1 71 ? -20.619 -1.077 6.146 1.00 69.94 71 GLN A C 1
ATOM 509 O O . GLN A 1 71 ? -19.825 -1.634 5.395 1.00 69.94 71 GLN A O 1
ATOM 514 N N . ASN A 1 72 ? -20.741 0.250 6.173 1.00 68.44 72 ASN A N 1
ATOM 515 C CA . ASN A 1 72 ? -19.905 1.158 5.394 1.00 68.44 72 ASN A CA 1
ATOM 516 C C . ASN A 1 72 ? -18.424 1.062 5.797 1.00 68.44 72 ASN A C 1
ATOM 518 O O . ASN A 1 72 ? -17.580 0.960 4.913 1.00 68.44 72 ASN A O 1
ATOM 522 N N . LEU A 1 73 ? -18.096 1.008 7.093 1.00 70.44 73 LEU A N 1
ATOM 523 C CA . LEU A 1 73 ? -16.712 0.859 7.563 1.00 70.44 73 LEU A CA 1
ATOM 524 C C . LEU A 1 73 ? -16.091 -0.465 7.079 1.00 70.44 73 LEU A C 1
ATOM 526 O O . LEU A 1 73 ? -14.929 -0.507 6.671 1.00 70.44 73 LEU A O 1
ATOM 530 N N . ALA A 1 74 ? -16.891 -1.534 7.044 1.00 68.50 74 ALA A N 1
ATOM 531 C CA . ALA A 1 74 ? -16.466 -2.859 6.596 1.00 68.50 74 ALA A CA 1
ATOM 532 C C . ALA A 1 74 ? -16.004 -2.913 5.127 1.00 68.50 74 ALA A C 1
ATOM 534 O O . ALA A 1 74 ? -15.206 -3.784 4.773 1.00 68.50 74 ALA A O 1
ATOM 535 N N . VAL A 1 75 ? -16.492 -1.996 4.284 1.00 65.94 75 VAL A N 1
ATOM 536 C CA . VAL A 1 75 ? -16.116 -1.874 2.863 1.00 65.94 75 VAL A CA 1
ATOM 537 C C . VAL A 1 75 ? -14.782 -1.136 2.693 1.00 65.94 75 VAL A C 1
ATOM 539 O O . VAL A 1 75 ? -14.034 -1.407 1.748 1.00 65.94 75 VAL A O 1
ATOM 542 N N . PHE A 1 76 ? -14.454 -0.239 3.627 1.00 70.00 76 PHE A N 1
ATOM 543 C CA . PHE A 1 76 ? -13.202 0.522 3.630 1.00 70.00 76 PHE A CA 1
ATOM 544 C C . PHE A 1 76 ? -12.052 -0.210 4.345 1.00 70.00 76 PHE A C 1
ATOM 546 O O . PHE A 1 76 ? -10.888 0.065 4.056 1.00 70.00 76 PHE A O 1
ATOM 553 N N . ALA A 1 77 ? -12.354 -1.172 5.225 1.00 70.94 77 ALA A N 1
ATOM 554 C CA . ALA A 1 77 ? -11.367 -1.897 6.027 1.00 70.94 77 ALA A CA 1
ATOM 555 C C . ALA A 1 77 ? -11.164 -3.357 5.564 1.00 70.94 77 ALA A C 1
ATOM 557 O O . ALA A 1 77 ? -11.965 -4.251 5.852 1.00 70.94 77 ALA A O 1
ATOM 558 N N . ALA A 1 78 ? -10.048 -3.606 4.867 1.00 74.31 78 ALA A N 1
ATOM 559 C CA . ALA A 1 78 ? -9.608 -4.944 4.437 1.00 74.31 78 ALA A CA 1
ATOM 560 C C . ALA A 1 78 ? -8.535 -5.577 5.339 1.00 74.31 78 ALA A C 1
ATOM 562 O O . ALA A 1 78 ? -8.334 -6.787 5.297 1.00 74.31 78 ALA A O 1
ATOM 563 N N . GLY A 1 79 ? -7.838 -4.741 6.108 1.00 74.06 79 GLY A N 1
ATOM 564 C CA . GLY A 1 79 ? -6.670 -5.077 6.917 1.00 74.06 79 GLY A CA 1
ATOM 565 C C . GLY A 1 79 ? -6.748 -4.421 8.300 1.00 74.06 79 GLY A C 1
ATOM 566 O O . GLY A 1 79 ? -7.815 -3.921 8.663 1.00 74.06 79 GLY A O 1
ATOM 567 N N . PRO A 1 80 ? -5.656 -4.442 9.080 1.00 73.75 80 PRO A N 1
ATOM 568 C CA . PRO A 1 80 ? -5.604 -3.829 10.406 1.00 73.75 80 PRO A CA 1
ATOM 569 C C . PRO A 1 80 ? -5.787 -2.310 10.330 1.00 73.75 80 PRO A C 1
ATOM 571 O O . PRO A 1 80 ? -5.139 -1.671 9.521 1.00 73.75 80 PRO A O 1
ATOM 574 N N . VAL A 1 81 ? -6.654 -1.729 11.155 1.00 76.44 81 VAL A N 1
ATOM 575 C CA . VAL A 1 81 ? -6.979 -0.290 11.168 1.00 76.44 81 VAL A CA 1
ATOM 576 C C . VAL A 1 81 ? -6.622 0.291 12.531 1.00 76.44 81 VAL A C 1
ATOM 578 O O . VAL A 1 81 ? -6.843 -0.366 13.544 1.00 76.44 81 VAL A O 1
ATOM 581 N N . ASP A 1 82 ? -6.101 1.513 12.584 1.00 76.25 82 ASP A N 1
ATOM 582 C CA . ASP A 1 82 ? -5.787 2.151 13.861 1.00 76.25 82 ASP A CA 1
ATOM 583 C C . ASP A 1 82 ? -7.076 2.608 14.552 1.00 76.25 82 ASP A C 1
ATOM 585 O O . ASP A 1 82 ? -7.950 3.235 13.940 1.00 76.25 82 ASP A O 1
ATOM 589 N N . ALA A 1 83 ? -7.189 2.287 15.840 1.00 73.75 83 ALA A N 1
ATOM 590 C CA . ALA A 1 83 ? -8.319 2.643 16.681 1.00 73.75 83 ALA A CA 1
ATOM 591 C C . ALA A 1 83 ? -7.890 3.669 17.743 1.00 73.75 83 ALA A C 1
ATOM 593 O O . ALA A 1 83 ? -6.890 3.522 18.444 1.00 73.75 83 ALA A O 1
ATOM 594 N N . LEU A 1 84 ? -8.653 4.753 17.850 1.00 73.50 84 LEU A N 1
ATOM 595 C CA . LEU A 1 84 ? -8.430 5.852 18.786 1.00 73.50 84 LEU A CA 1
ATOM 596 C C . LEU A 1 84 ? -9.614 5.928 19.740 1.00 73.50 84 LEU A C 1
ATOM 598 O O . LEU A 1 84 ? -10.732 6.168 19.288 1.00 73.50 84 LEU A O 1
ATOM 602 N N . ALA A 1 85 ? -9.390 5.771 21.041 1.00 68.12 85 ALA A N 1
ATOM 603 C CA . ALA A 1 85 ? -10.443 5.907 22.043 1.00 68.12 85 ALA A CA 1
ATOM 604 C C . ALA A 1 85 ? -10.050 6.986 23.065 1.00 68.12 85 ALA A C 1
ATOM 606 O O . ALA A 1 85 ? -9.493 6.710 24.122 1.00 68.12 85 ALA A O 1
ATOM 607 N N . GLY A 1 86 ? -10.347 8.243 22.725 1.00 64.75 86 GLY A N 1
ATOM 608 C CA . GLY A 1 86 ? -9.935 9.409 23.512 1.00 64.75 86 GLY A CA 1
ATOM 609 C C . GLY A 1 86 ? -8.550 9.950 23.114 1.00 64.75 86 GLY A C 1
ATOM 610 O O . GLY A 1 86 ? -8.130 9.741 21.976 1.00 64.75 86 GLY A O 1
ATOM 611 N N . PRO A 1 87 ? -7.868 10.709 23.998 1.00 58.34 87 PRO A N 1
ATOM 612 C CA . PRO A 1 87 ? -6.540 11.271 23.724 1.00 58.34 87 PRO A CA 1
ATOM 613 C C . PRO A 1 87 ? -5.431 10.210 23.654 1.00 58.34 87 PRO A C 1
ATOM 615 O O . PRO A 1 87 ? -4.375 10.488 23.090 1.00 58.34 87 PRO A O 1
ATOM 618 N N . ASP A 1 88 ? -5.688 9.006 24.170 1.00 58.97 88 ASP A N 1
ATOM 619 C CA . ASP A 1 88 ? -4.769 7.876 24.115 1.00 58.97 88 ASP A CA 1
ATOM 620 C C . ASP A 1 88 ? -5.138 6.929 22.961 1.00 58.97 88 ASP A C 1
ATOM 622 O O . ASP A 1 88 ? -6.311 6.647 22.689 1.00 58.97 88 ASP A O 1
ATOM 626 N N . GLN A 1 89 ? -4.118 6.456 22.243 1.00 64.38 89 GLN A N 1
ATOM 627 C CA . GLN A 1 89 ? -4.272 5.482 21.163 1.00 64.38 89 GLN A CA 1
ATOM 628 C C . GLN A 1 89 ? -4.684 4.133 21.757 1.00 64.38 89 GLN A C 1
ATOM 630 O O . GLN A 1 89 ? -4.032 3.639 22.674 1.00 64.38 89 GLN A O 1
ATOM 635 N N . VAL A 1 90 ? -5.744 3.525 21.226 1.00 63.94 90 VAL A N 1
ATOM 636 C CA . VAL A 1 90 ? -6.286 2.258 21.731 1.00 63.94 90 VAL A CA 1
ATOM 637 C C . VAL A 1 90 ? -6.079 1.192 20.667 1.00 63.94 90 VAL A C 1
ATOM 639 O O . VAL A 1 90 ? -7.005 0.745 19.995 1.00 63.94 90 VAL A O 1
ATOM 642 N N . GLY A 1 91 ? -4.805 0.862 20.471 1.00 71.50 91 GLY A N 1
ATOM 643 C CA . GLY A 1 91 ? -4.368 -0.301 19.712 1.00 71.50 91 GLY A CA 1
ATOM 644 C C . GLY A 1 91 ? -4.820 -0.382 18.250 1.00 71.50 91 GLY A C 1
ATOM 645 O O . GLY A 1 91 ? -5.244 0.582 17.607 1.00 71.50 91 GLY A O 1
ATOM 646 N N . THR A 1 92 ? -4.682 -1.590 17.705 1.00 73.94 92 THR A N 1
ATOM 647 C CA . THR A 1 92 ? -4.989 -1.902 16.308 1.00 73.94 92 THR A CA 1
ATOM 648 C C . THR A 1 92 ? -6.243 -2.770 16.230 1.00 73.94 92 THR A C 1
ATOM 650 O O . THR A 1 92 ? -6.336 -3.826 16.862 1.00 73.94 92 THR A O 1
ATOM 653 N N . LEU A 1 93 ? -7.207 -2.338 15.422 1.00 74.38 93 LEU A N 1
ATOM 654 C CA . LEU A 1 93 ? -8.415 -3.075 15.079 1.00 74.38 93 LEU A CA 1
ATOM 655 C C . LEU A 1 93 ? -8.099 -4.056 13.950 1.00 74.38 93 LEU A C 1
ATOM 657 O O . LEU A 1 93 ? -7.974 -3.660 12.791 1.00 74.38 93 LEU A O 1
ATOM 661 N N . ALA A 1 94 ? -7.989 -5.345 14.263 1.00 74.56 94 ALA A N 1
ATOM 662 C CA . ALA A 1 94 ? -7.864 -6.373 13.236 1.00 74.56 94 ALA A CA 1
ATOM 663 C C . ALA A 1 94 ? -9.209 -7.034 12.959 1.00 74.56 94 ALA A C 1
ATOM 665 O O . ALA A 1 94 ? -10.014 -7.299 13.847 1.00 74.56 94 ALA A O 1
ATOM 666 N N . ARG A 1 95 ? -9.444 -7.359 11.697 1.00 71.62 95 ARG A N 1
ATOM 667 C CA . ARG A 1 95 ? -10.590 -8.174 11.315 1.00 71.62 95 ARG A CA 1
ATOM 668 C C . ARG A 1 95 ? -10.284 -9.646 11.593 1.00 71.62 95 ARG A C 1
ATOM 670 O O . ARG A 1 95 ? -9.237 -10.138 11.177 1.00 71.62 95 ARG A O 1
ATOM 677 N N . SER A 1 96 ? -11.197 -10.348 12.254 1.00 62.59 96 SER A N 1
ATOM 678 C CA . SER A 1 96 ? -11.189 -11.804 12.383 1.00 62.59 96 SER A CA 1
ATOM 679 C C . SER A 1 96 ? -12.331 -12.374 11.540 1.00 62.59 96 SER A C 1
ATOM 681 O O . SER A 1 96 ? -13.469 -11.930 11.608 1.00 62.59 96 SER A O 1
ATOM 683 N N . GLY A 1 97 ? -12.045 -13.319 10.657 1.00 57.88 97 GLY A N 1
ATOM 684 C CA . GLY A 1 97 ? -13.062 -13.875 9.771 1.00 57.88 97 GLY A CA 1
ATOM 685 C C . GLY A 1 97 ? -12.507 -15.021 8.953 1.00 57.88 97 GLY A C 1
ATOM 686 O O . GLY A 1 97 ? -11.288 -15.178 8.848 1.00 57.88 97 GLY A O 1
ATOM 687 N N . ASP A 1 98 ? -13.408 -15.825 8.397 1.00 51.66 98 ASP A N 1
ATOM 688 C CA . ASP A 1 98 ? -13.021 -17.002 7.639 1.00 51.66 98 ASP A CA 1
ATOM 689 C C . ASP A 1 98 ? -12.128 -16.646 6.434 1.00 51.66 98 ASP A C 1
ATOM 691 O O . ASP A 1 98 ? -12.337 -15.622 5.773 1.00 51.66 98 ASP A O 1
ATOM 695 N N . PRO A 1 99 ? -11.167 -17.517 6.072 1.00 50.62 99 PRO A N 1
ATOM 696 C CA . PRO A 1 99 ? -10.222 -17.274 4.980 1.00 50.62 99 PRO A CA 1
ATOM 697 C C . PRO A 1 99 ? -10.873 -17.122 3.590 1.00 50.62 99 PRO A C 1
ATOM 699 O O . PRO A 1 99 ? -10.192 -16.721 2.649 1.00 50.62 99 PRO A O 1
ATOM 702 N N . TRP A 1 100 ? -12.168 -17.437 3.445 1.00 40.00 100 TRP A N 1
ATOM 703 C CA . TRP A 1 100 ? -12.932 -17.328 2.195 1.00 40.00 100 TRP A CA 1
ATOM 704 C C . TRP A 1 100 ? -13.716 -16.017 2.043 1.00 40.00 100 TRP A C 1
ATOM 706 O O . TRP A 1 100 ? -14.248 -15.754 0.957 1.00 40.00 100 TRP A O 1
ATOM 716 N N . TRP A 1 101 ? -13.773 -15.169 3.081 1.00 53.72 101 TRP A N 1
ATOM 717 C CA . TRP A 1 101 ? -14.218 -13.786 2.910 1.00 53.72 101 TRP A CA 1
ATOM 718 C C . TRP A 1 101 ? -13.360 -13.158 1.805 1.00 53.72 101 TRP A C 1
ATOM 720 O O . TRP A 1 101 ? -12.178 -13.468 1.697 1.00 53.72 101 TRP A O 1
ATOM 730 N N . ARG A 1 102 ? -13.951 -12.352 0.918 1.00 63.69 102 ARG A N 1
ATOM 731 C CA . ARG A 1 102 ? -13.244 -11.802 -0.246 1.00 63.69 102 ARG A CA 1
ATOM 732 C C . ARG A 1 102 ? -12.619 -10.461 0.146 1.00 63.69 102 ARG A C 1
ATOM 734 O O . ARG A 1 102 ? -13.266 -9.445 -0.089 1.00 63.69 102 ARG A O 1
ATOM 741 N N . PRO A 1 103 ? -11.374 -10.384 0.658 1.00 63.97 103 PRO A N 1
ATOM 742 C CA . PRO A 1 103 ? -10.723 -9.097 0.885 1.00 63.97 103 PRO A CA 1
ATOM 743 C C . PRO A 1 103 ? -10.613 -8.270 -0.400 1.00 63.97 103 PRO A C 1
ATOM 745 O O . PRO A 1 103 ? -10.554 -7.048 -0.353 1.00 63.97 103 PRO A O 1
ATOM 748 N N . ILE A 1 104 ? -10.659 -8.927 -1.559 1.00 64.75 104 ILE A N 1
ATOM 749 C CA . ILE A 1 104 ? -10.737 -8.301 -2.881 1.00 64.75 104 ILE A CA 1
ATOM 750 C C . ILE A 1 104 ? -12.031 -7.478 -3.065 1.00 64.75 104 ILE A C 1
ATOM 752 O O . ILE A 1 104 ? -12.033 -6.526 -3.834 1.00 64.75 104 ILE A O 1
ATOM 756 N N . ALA A 1 105 ? -13.116 -7.795 -2.349 1.00 70.81 105 ALA A N 1
ATOM 757 C CA . ALA A 1 105 ? -14.390 -7.069 -2.406 1.00 70.81 105 ALA A CA 1
ATOM 758 C C . ALA A 1 105 ? -14.405 -5.773 -1.566 1.00 70.81 105 ALA A C 1
ATOM 760 O O . ALA A 1 105 ? -15.439 -5.119 -1.461 1.00 70.81 105 ALA A O 1
ATOM 761 N N . THR A 1 106 ? -13.274 -5.399 -0.966 1.00 75.56 106 THR A N 1
ATOM 762 C CA . THR A 1 106 ? -13.088 -4.100 -0.300 1.00 75.56 106 THR A CA 1
ATOM 763 C C . THR A 1 106 ? -12.535 -3.060 -1.262 1.00 75.56 106 THR A C 1
ATOM 765 O O . THR A 1 106 ? -11.971 -3.409 -2.298 1.00 75.56 106 THR A O 1
ATOM 768 N N . VAL A 1 107 ? -12.609 -1.777 -0.897 1.00 78.75 107 VAL A N 1
ATOM 769 C CA . VAL A 1 107 ? -11.989 -0.702 -1.692 1.00 78.75 107 VAL A CA 1
ATOM 770 C C . VAL A 1 107 ? -10.477 -0.930 -1.895 1.00 78.75 107 VAL A C 1
ATOM 772 O O . VAL A 1 107 ? -10.044 -0.908 -3.051 1.00 78.75 107 VAL A O 1
ATOM 775 N N . PRO A 1 108 ? -9.664 -1.234 -0.855 1.00 79.38 108 PRO A N 1
ATOM 776 C CA . PRO A 1 108 ? -8.245 -1.555 -1.043 1.00 79.38 108 PRO A CA 1
ATOM 777 C C . PRO A 1 108 ? -8.007 -2.776 -1.943 1.00 79.38 108 PRO A C 1
ATOM 779 O O . PRO A 1 108 ? -7.098 -2.767 -2.772 1.00 79.38 108 PRO A O 1
ATOM 782 N N . GLY A 1 109 ? -8.835 -3.816 -1.813 1.00 80.50 109 GLY A N 1
ATOM 783 C CA . GLY A 1 109 ? -8.743 -5.031 -2.620 1.00 80.50 109 GLY A CA 1
ATOM 784 C C . GLY A 1 109 ? -9.107 -4.821 -4.093 1.00 80.50 109 GLY A C 1
ATOM 785 O O . GLY A 1 109 ? -8.414 -5.318 -4.980 1.00 80.50 109 GLY A O 1
ATOM 786 N N . ALA A 1 110 ? -10.146 -4.036 -4.376 1.00 83.00 110 ALA A N 1
ATOM 787 C CA . ALA A 1 110 ? -10.519 -3.671 -5.738 1.00 83.00 110 ALA A CA 1
ATOM 788 C C . ALA A 1 110 ? -9.433 -2.805 -6.392 1.00 83.00 110 ALA A C 1
ATOM 790 O O . ALA A 1 110 ? -9.049 -3.046 -7.539 1.00 83.00 110 ALA A O 1
ATOM 791 N N . PHE A 1 111 ? -8.883 -1.841 -5.645 1.00 85.00 111 PHE A N 1
ATOM 792 C CA . PHE A 1 111 ? -7.788 -0.998 -6.121 1.00 85.00 111 PHE A CA 1
ATOM 793 C C . PHE A 1 111 ? -6.521 -1.812 -6.405 1.00 85.00 111 PHE A C 1
ATOM 795 O O . PHE A 1 111 ? -5.884 -1.593 -7.431 1.00 85.00 111 PHE A O 1
ATOM 802 N N . LEU A 1 112 ? -6.190 -2.798 -5.561 1.00 85.62 112 LEU A N 1
ATOM 803 C CA . LEU A 1 112 ? -5.102 -3.750 -5.804 1.00 85.62 112 LEU A CA 1
ATOM 804 C C . LEU A 1 112 ? -5.262 -4.452 -7.161 1.00 85.62 112 LEU A C 1
ATOM 806 O O . LEU A 1 112 ? -4.321 -4.481 -7.954 1.00 85.62 112 LEU A O 1
ATOM 810 N N . VAL A 1 113 ? -6.445 -5.016 -7.431 1.00 85.44 113 VAL A N 1
ATOM 811 C CA . VAL A 1 113 ? -6.715 -5.745 -8.681 1.00 85.44 113 VAL A CA 1
ATOM 812 C C . VAL A 1 113 ? -6.620 -4.813 -9.886 1.00 85.44 113 VAL A C 1
ATOM 814 O O . VAL A 1 113 ? -5.950 -5.147 -10.862 1.00 85.44 113 VAL A O 1
ATOM 817 N N . LEU A 1 114 ? -7.232 -3.630 -9.813 1.00 87.44 114 LEU A N 1
ATOM 818 C CA . LEU A 1 114 ? -7.176 -2.636 -10.886 1.00 87.44 114 LEU A CA 1
ATOM 819 C C . LEU A 1 114 ? -5.746 -2.149 -11.144 1.00 87.44 114 LEU A C 1
ATOM 821 O O . LEU A 1 114 ? -5.330 -2.078 -12.298 1.00 87.44 114 LEU A O 1
ATOM 825 N N . ALA A 1 115 ? -4.976 -1.868 -10.090 1.00 85.25 115 ALA A N 1
ATOM 826 C CA . ALA A 1 115 ? -3.584 -1.441 -10.196 1.00 85.25 115 ALA A CA 1
ATOM 827 C C . ALA A 1 115 ? -2.703 -2.530 -10.824 1.00 85.25 115 ALA A C 1
ATOM 829 O O . ALA A 1 115 ? -1.901 -2.225 -11.703 1.00 85.25 115 ALA A O 1
ATOM 830 N N . MET A 1 116 ? -2.883 -3.795 -10.429 1.00 85.38 116 MET A N 1
ATOM 831 C CA . MET A 1 116 ? -2.199 -4.941 -11.039 1.00 85.38 116 MET A CA 1
ATOM 832 C C . MET A 1 116 ? -2.544 -5.073 -12.525 1.00 85.38 116 MET A C 1
ATOM 834 O O . MET A 1 116 ? -1.641 -5.136 -13.356 1.00 85.38 116 MET A O 1
ATOM 838 N N . LEU A 1 117 ? -3.834 -5.075 -12.878 1.00 88.06 117 LEU A N 1
ATOM 839 C CA . LEU A 1 117 ? -4.278 -5.183 -14.271 1.00 88.06 117 LEU A CA 1
ATOM 840 C C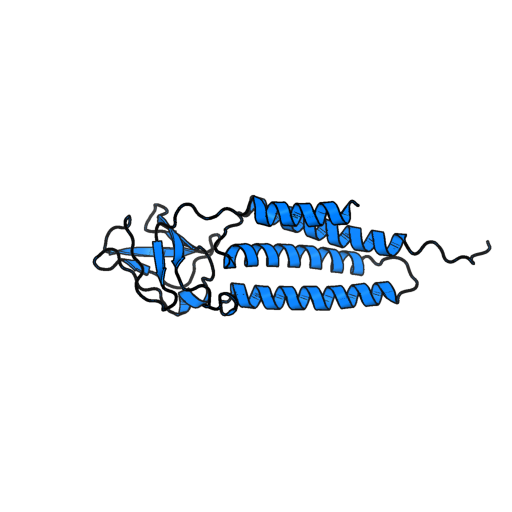 . LEU A 1 117 ? -3.740 -4.032 -15.126 1.00 88.06 117 LEU A C 1
ATOM 842 O O . LEU A 1 117 ? -3.225 -4.268 -16.219 1.00 88.06 117 LEU A O 1
ATOM 846 N N . PHE A 1 118 ? -3.807 -2.802 -14.614 1.00 86.88 118 PHE A N 1
ATOM 847 C CA . PHE A 1 118 ? -3.260 -1.628 -15.283 1.00 86.88 118 PHE A CA 1
ATOM 848 C C . PHE A 1 118 ? -1.744 -1.742 -15.468 1.00 86.88 118 PHE A C 1
ATOM 850 O O . PHE A 1 118 ? -1.247 -1.541 -16.575 1.00 86.88 118 PHE A O 1
ATOM 857 N N . ALA A 1 119 ? -1.009 -2.115 -14.417 1.00 84.50 119 ALA A N 1
ATOM 858 C CA . ALA A 1 119 ? 0.438 -2.282 -14.473 1.00 84.50 119 ALA A CA 1
ATOM 859 C C . ALA A 1 119 ? 0.846 -3.358 -15.489 1.00 84.50 119 ALA A C 1
ATOM 861 O O . ALA A 1 119 ? 1.761 -3.124 -16.276 1.00 84.50 119 ALA A O 1
ATOM 862 N N . PHE A 1 120 ? 0.148 -4.498 -15.531 1.00 84.25 120 PHE A N 1
ATOM 863 C CA . PHE A 1 120 ? 0.407 -5.558 -16.508 1.00 84.25 120 PHE A CA 1
ATOM 864 C C . PHE A 1 120 ? 0.109 -5.114 -17.939 1.00 84.25 120 PHE A C 1
ATOM 866 O O . PHE A 1 120 ? 0.975 -5.250 -18.804 1.00 84.25 120 PHE A O 1
ATOM 873 N N . ALA A 1 121 ? -1.071 -4.542 -18.187 1.00 84.81 121 ALA A N 1
ATOM 874 C CA . ALA A 1 121 ? -1.455 -4.077 -19.517 1.00 84.81 121 ALA A CA 1
ATOM 875 C C . ALA A 1 121 ? -0.501 -2.987 -20.034 1.00 84.81 121 ALA A C 1
ATOM 877 O O . ALA A 1 121 ? -0.079 -3.000 -21.194 1.00 84.81 121 ALA A O 1
ATOM 878 N N . TYR A 1 122 ? -0.106 -2.059 -19.162 1.00 81.12 122 TYR A N 1
ATOM 879 C CA . TYR A 1 122 ? 0.808 -0.981 -19.516 1.00 81.12 122 TYR A CA 1
ATOM 880 C C . TYR A 1 122 ? 2.248 -1.483 -19.713 1.00 81.12 122 TYR A C 1
ATOM 882 O O . TYR A 1 122 ? 2.911 -1.083 -20.673 1.00 81.12 122 TYR A O 1
ATOM 890 N N . ALA A 1 123 ? 2.719 -2.417 -18.880 1.00 79.56 123 ALA A N 1
ATOM 891 C CA . ALA A 1 123 ? 4.022 -3.060 -19.052 1.00 79.56 123 ALA A CA 1
ATOM 892 C C . ALA A 1 123 ? 4.098 -3.851 -20.360 1.00 79.56 123 ALA A C 1
ATOM 894 O O . ALA A 1 123 ? 5.097 -3.756 -21.074 1.00 79.56 123 ALA A O 1
ATOM 895 N N . GLU A 1 124 ? 3.047 -4.595 -20.710 1.00 83.62 124 GLU A N 1
ATOM 896 C CA . GLU A 1 124 ? 2.969 -5.305 -21.985 1.00 83.62 124 GLU A CA 1
ATOM 897 C C . GLU A 1 124 ? 3.016 -4.330 -23.166 1.00 83.62 124 GLU A C 1
ATOM 899 O O . GLU A 1 124 ? 3.810 -4.525 -24.090 1.00 83.62 124 GLU A O 1
ATOM 904 N N . SER A 1 125 ? 2.229 -3.250 -23.115 1.00 80.94 125 SER A N 1
ATOM 905 C CA . SER A 1 125 ? 2.218 -2.204 -24.143 1.00 80.94 125 SER A CA 1
ATOM 906 C C . SER A 1 125 ? 3.616 -1.613 -24.370 1.00 80.94 125 SER A C 1
ATOM 908 O O . SER A 1 125 ? 4.107 -1.571 -25.504 1.00 80.94 125 SER A O 1
ATOM 910 N N . GLN A 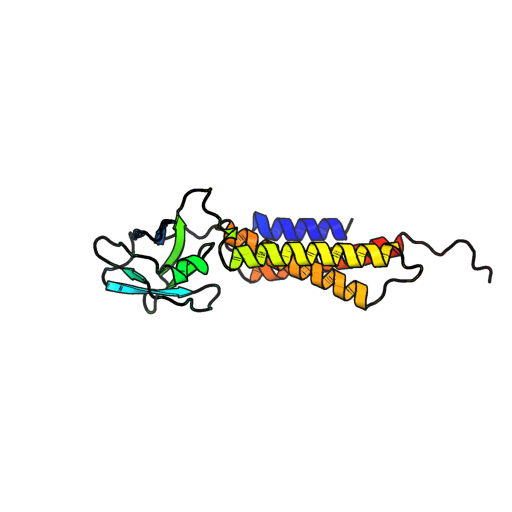1 126 ? 4.318 -1.264 -23.287 1.00 76.00 126 GLN A N 1
ATOM 911 C CA . GLN A 1 126 ? 5.677 -0.721 -23.351 1.00 76.00 126 GLN A CA 1
ATOM 912 C C . GLN A 1 126 ? 6.698 -1.755 -23.838 1.00 76.00 126 GLN A C 1
ATOM 914 O O . GLN A 1 126 ? 7.510 -1.463 -24.714 1.00 76.00 126 GLN A O 1
ATOM 919 N N . MET A 1 127 ? 6.636 -2.999 -23.353 1.00 72.69 127 MET A N 1
ATOM 920 C CA . MET A 1 127 ? 7.509 -4.075 -23.832 1.00 72.69 127 MET A CA 1
ATOM 921 C C . MET A 1 127 ? 7.286 -4.380 -25.314 1.00 72.69 127 MET A C 1
ATOM 923 O O . MET A 1 127 ? 8.242 -4.705 -26.019 1.00 72.69 127 MET A O 1
ATOM 927 N N . ARG A 1 128 ? 6.050 -4.270 -25.810 1.00 76.56 128 ARG A N 1
ATOM 928 C CA . ARG A 1 128 ? 5.710 -4.466 -27.224 1.00 76.56 128 ARG A CA 1
ATOM 929 C C . ARG A 1 128 ? 6.226 -3.320 -28.092 1.00 76.56 128 ARG A C 1
ATOM 931 O O . ARG A 1 128 ? 6.775 -3.604 -29.158 1.00 76.56 128 ARG A O 1
ATOM 938 N N . SER A 1 129 ? 6.102 -2.071 -27.631 1.00 72.00 129 SER A N 1
ATOM 939 C CA . SER A 1 129 ? 6.707 -0.894 -28.278 1.00 72.00 129 SER A CA 1
ATOM 940 C C . SER A 1 129 ? 8.217 -1.058 -28.373 1.00 72.00 129 SER A C 1
ATOM 942 O O . SER A 1 129 ? 8.772 -1.058 -29.473 1.00 72.00 129 SER A O 1
ATOM 944 N N . LEU A 1 130 ? 8.854 -1.350 -27.234 1.00 69.69 130 LEU A N 1
ATOM 945 C CA . LEU A 1 130 ? 10.277 -1.622 -27.172 1.00 69.69 130 LEU A CA 1
ATOM 946 C C . LEU A 1 130 ? 10.615 -2.738 -28.153 1.00 69.69 130 LEU A C 1
ATOM 948 O O . LEU A 1 130 ? 11.421 -2.510 -29.038 1.00 69.69 130 LEU A O 1
ATOM 952 N N . ARG A 1 131 ? 9.983 -3.921 -28.107 1.00 71.06 131 ARG A N 1
ATOM 953 C CA . ARG A 1 131 ? 10.227 -5.052 -29.041 1.00 71.06 131 ARG A CA 1
ATOM 954 C C . ARG A 1 131 ? 10.146 -4.693 -30.529 1.00 71.06 131 ARG A C 1
ATOM 956 O O . ARG A 1 131 ? 10.889 -5.293 -31.297 1.00 71.06 131 ARG A O 1
ATOM 963 N N . ARG A 1 132 ? 9.290 -3.750 -30.933 1.00 73.06 132 ARG A N 1
ATOM 964 C CA . ARG A 1 132 ? 9.069 -3.391 -32.346 1.00 73.06 132 ARG A CA 1
ATOM 965 C C . ARG A 1 132 ? 9.862 -2.170 -32.825 1.00 73.06 132 ARG A C 1
ATOM 967 O O . ARG A 1 132 ? 10.070 -2.041 -34.026 1.00 73.06 132 ARG A O 1
ATOM 974 N N . GLY A 1 133 ? 10.293 -1.279 -31.933 1.00 62.72 133 GLY A N 1
ATOM 975 C CA . GLY A 1 133 ? 11.015 -0.058 -32.300 1.00 62.72 133 GLY A CA 1
ATOM 976 C C . GLY A 1 133 ? 12.477 -0.311 -32.687 1.00 62.72 133 GLY A C 1
ATOM 977 O O . GLY A 1 133 ? 13.236 -0.878 -31.901 1.00 62.72 133 GLY A O 1
ATOM 978 N N . SER A 1 134 ? 12.900 0.159 -33.868 1.00 50.53 134 SER A N 1
ATOM 979 C CA . SER A 1 134 ? 14.290 0.073 -34.360 1.00 50.53 134 SER A CA 1
ATOM 980 C C . SER A 1 134 ? 15.203 1.211 -33.859 1.00 50.53 134 SER A C 1
ATOM 982 O O . SER A 1 134 ? 16.171 1.570 -34.529 1.00 50.53 134 SER A O 1
ATOM 984 N N . GLY A 1 135 ? 14.886 1.828 -32.717 1.00 60.66 135 GLY A N 1
ATOM 985 C CA . GLY A 1 135 ? 15.576 3.015 -32.202 1.00 60.66 135 GLY A CA 1
ATOM 986 C C . GLY A 1 135 ? 15.919 2.918 -30.716 1.00 60.66 135 GLY A C 1
ATOM 987 O O . GLY A 1 135 ? 15.402 2.055 -30.009 1.00 60.66 135 GLY A O 1
ATOM 988 N N . GLY A 1 136 ? 16.812 3.806 -30.266 1.00 60.91 136 GLY A N 1
ATOM 989 C CA . GLY A 1 136 ? 17.223 3.925 -28.866 1.00 60.91 136 GLY A CA 1
ATOM 990 C C . GLY A 1 136 ? 16.057 4.225 -27.919 1.00 60.91 136 GLY A C 1
ATOM 991 O O . GLY A 1 136 ? 14.986 4.664 -28.337 1.00 60.91 136 GLY A O 1
ATOM 992 N N . LEU A 1 137 ? 16.287 3.972 -26.634 1.00 67.50 137 LEU A N 1
ATOM 993 C CA . LEU A 1 137 ? 15.260 4.027 -25.601 1.00 67.50 137 LEU A CA 1
ATOM 994 C C . LEU A 1 137 ? 14.801 5.475 -25.364 1.00 67.50 137 LEU A C 1
ATOM 996 O O . LEU A 1 137 ? 15.623 6.355 -25.101 1.00 67.50 137 LEU A O 1
ATOM 1000 N N . ARG A 1 138 ? 13.497 5.742 -25.485 1.00 79.50 138 ARG A N 1
ATOM 1001 C CA . ARG A 1 138 ? 12.964 7.107 -25.338 1.00 79.50 138 ARG A CA 1
ATOM 1002 C C . ARG A 1 138 ? 12.755 7.446 -23.864 1.00 79.50 138 ARG A C 1
ATOM 1004 O O . ARG A 1 138 ? 12.360 6.598 -23.069 1.00 79.50 138 ARG A O 1
ATOM 1011 N N . PHE A 1 139 ? 12.921 8.719 -23.507 1.00 75.25 139 PHE A N 1
ATOM 1012 C CA . PHE A 1 139 ? 12.687 9.199 -22.137 1.00 75.25 139 PHE A CA 1
ATOM 1013 C C . PHE A 1 139 ? 11.270 8.876 -21.621 1.00 75.25 139 PHE A C 1
ATOM 1015 O O . PHE A 1 139 ? 11.101 8.493 -20.467 1.00 75.25 139 PHE A O 1
ATOM 1022 N N . GLY A 1 140 ? 10.256 8.931 -22.495 1.00 74.56 140 GLY A N 1
ATOM 1023 C CA . GLY A 1 140 ? 8.882 8.544 -22.150 1.00 74.56 140 GLY A CA 1
ATOM 1024 C C . GLY A 1 140 ? 8.711 7.053 -21.820 1.00 74.56 140 GLY A C 1
ATOM 1025 O O . GLY A 1 140 ? 7.889 6.708 -20.976 1.00 74.56 140 GLY A O 1
ATOM 1026 N N . GLU A 1 141 ? 9.511 6.167 -22.422 1.00 75.75 141 GLU A N 1
ATOM 1027 C CA . GLU A 1 141 ? 9.494 4.725 -22.118 1.00 75.75 141 GLU A CA 1
ATOM 1028 C C . GLU A 1 141 ? 10.150 4.445 -20.755 1.00 75.75 141 GLU A C 1
ATOM 1030 O O . GLU A 1 141 ? 9.669 3.600 -20.000 1.00 75.75 141 GLU A O 1
ATOM 1035 N N . LEU A 1 142 ? 11.192 5.211 -20.395 1.00 78.12 142 LEU A N 1
ATOM 1036 C CA . LEU A 1 142 ? 11.808 5.182 -19.060 1.00 78.12 142 LEU A CA 1
ATOM 1037 C C . LEU A 1 142 ? 10.847 5.633 -17.968 1.00 78.12 142 LEU A C 1
ATOM 1039 O O . LEU A 1 142 ? 10.698 4.944 -16.959 1.00 78.12 142 LEU A O 1
ATOM 1043 N N . LEU A 1 143 ? 10.188 6.773 -18.172 1.00 79.81 143 LEU A N 1
ATOM 1044 C CA . LEU A 1 143 ? 9.185 7.290 -17.242 1.00 79.81 143 LEU A CA 1
ATOM 1045 C C . LEU A 1 143 ? 8.025 6.307 -17.073 1.00 79.81 143 LEU A C 1
ATOM 1047 O O . LEU A 1 143 ? 7.619 6.037 -15.945 1.00 79.81 143 LEU A O 1
ATOM 1051 N N . GLY A 1 144 ? 7.553 5.711 -18.172 1.00 79.31 144 GLY A N 1
ATOM 1052 C CA . GLY A 1 144 ? 6.502 4.697 -18.143 1.00 79.31 144 GLY A CA 1
ATOM 1053 C C . GLY A 1 144 ? 6.887 3.457 -17.329 1.00 79.31 144 GLY A C 1
ATOM 1054 O O . GLY A 1 144 ? 6.123 3.025 -16.468 1.00 79.31 144 GLY A O 1
ATOM 1055 N N . LEU A 1 145 ? 8.085 2.906 -17.548 1.00 79.50 145 LEU A N 1
ATOM 1056 C CA . LEU A 1 145 ? 8.575 1.730 -16.813 1.00 79.50 145 LEU A CA 1
ATOM 1057 C C . LEU A 1 145 ? 8.884 2.025 -15.345 1.00 79.50 145 LEU A C 1
ATOM 1059 O O . LEU A 1 145 ? 8.589 1.204 -14.479 1.00 79.50 145 LEU A O 1
ATOM 1063 N N . THR A 1 146 ? 9.411 3.210 -15.048 1.00 82.19 146 THR A N 1
ATOM 1064 C CA . THR A 1 146 ? 9.629 3.651 -13.663 1.00 82.19 146 THR A CA 1
ATOM 1065 C C . THR A 1 146 ? 8.291 3.786 -12.932 1.00 82.19 146 THR A C 1
ATOM 1067 O O . THR A 1 146 ? 8.149 3.299 -11.811 1.00 82.19 146 THR A O 1
ATOM 1070 N N . GLY A 1 147 ? 7.284 4.363 -13.598 1.00 83.06 147 GLY A N 1
ATOM 1071 C CA . GLY A 1 147 ? 5.918 4.464 -13.087 1.00 83.06 147 GLY A CA 1
ATOM 1072 C C . GLY A 1 147 ? 5.299 3.101 -12.772 1.00 83.06 147 GLY A C 1
ATOM 1073 O O . GLY A 1 147 ? 4.732 2.934 -11.697 1.00 83.06 147 GLY A O 1
ATOM 1074 N N . ILE A 1 148 ? 5.498 2.097 -13.637 1.00 85.06 148 ILE A N 1
ATOM 1075 C CA . ILE A 1 148 ? 5.064 0.711 -13.382 1.00 85.06 148 ILE A CA 1
ATOM 1076 C C . ILE A 1 148 ? 5.671 0.171 -12.083 1.00 85.06 148 ILE A C 1
ATOM 1078 O O . ILE A 1 148 ? 4.957 -0.424 -11.279 1.00 85.06 148 ILE A O 1
ATOM 1082 N N . GLY A 1 149 ? 6.968 0.393 -11.849 1.00 81.81 149 GLY A N 1
ATOM 1083 C CA . GLY A 1 149 ? 7.626 -0.053 -10.620 1.00 81.81 149 GLY A CA 1
ATOM 1084 C C . GLY A 1 149 ? 7.037 0.587 -9.358 1.00 81.81 149 GLY A C 1
ATOM 1085 O O . GLY A 1 149 ? 6.820 -0.109 -8.366 1.00 81.81 149 GLY A O 1
ATOM 1086 N N . VAL A 1 150 ? 6.686 1.877 -9.412 1.00 85.38 150 VAL A N 1
ATOM 1087 C CA . VAL A 1 150 ? 5.977 2.564 -8.315 1.00 85.38 150 VAL A CA 1
ATOM 1088 C C . VAL A 1 150 ? 4.587 1.961 -8.095 1.00 85.38 150 VAL A C 1
ATOM 1090 O O . VAL A 1 150 ? 4.218 1.676 -6.954 1.00 85.38 150 VAL A O 1
ATOM 1093 N N . THR A 1 151 ? 3.830 1.705 -9.167 1.00 86.88 151 THR A N 1
ATOM 1094 C CA . THR A 1 151 ? 2.510 1.056 -9.087 1.00 86.88 151 THR A CA 1
ATOM 1095 C C . THR A 1 151 ? 2.603 -0.346 -8.482 1.00 86.88 151 THR A C 1
ATOM 1097 O O . THR A 1 151 ? 1.778 -0.700 -7.643 1.00 86.88 151 THR A O 1
ATOM 1100 N N . PHE A 1 152 ? 3.630 -1.127 -8.832 1.00 83.19 152 PHE A N 1
ATOM 1101 C CA . PHE A 1 152 ? 3.890 -2.424 -8.203 1.00 83.19 152 PHE A CA 1
ATOM 1102 C C . PHE A 1 152 ? 4.224 -2.290 -6.714 1.00 83.19 152 PHE A C 1
ATOM 1104 O O . PHE A 1 152 ? 3.737 -3.089 -5.918 1.00 83.19 152 PHE A O 1
ATOM 1111 N N . GLY A 1 153 ? 4.994 -1.273 -6.318 1.00 83.25 153 GLY A N 1
ATOM 1112 C CA . GLY A 1 153 ? 5.254 -0.978 -4.906 1.00 83.25 153 GLY A CA 1
ATOM 1113 C C . GLY A 1 153 ? 3.978 -0.659 -4.121 1.00 83.25 153 GLY A C 1
ATOM 1114 O O . GLY A 1 153 ? 3.771 -1.224 -3.048 1.00 83.25 153 GLY A O 1
ATOM 1115 N N . LEU A 1 154 ? 3.079 0.164 -4.681 1.00 85.12 154 LEU A N 1
ATOM 1116 C CA . LEU A 1 154 ? 1.748 0.407 -4.099 1.00 85.12 154 LEU A CA 1
ATOM 1117 C C . LEU A 1 154 ? 0.941 -0.887 -3.973 1.00 85.12 154 LEU A C 1
ATOM 1119 O O . LEU A 1 154 ? 0.373 -1.158 -2.917 1.00 85.12 154 LEU A O 1
ATOM 1123 N N . ALA A 1 155 ? 0.892 -1.685 -5.041 1.00 87.06 155 ALA A N 1
ATOM 1124 C CA . ALA A 1 155 ? 0.143 -2.934 -5.056 1.00 87.06 155 ALA A CA 1
ATOM 1125 C C . ALA A 1 155 ? 0.671 -3.917 -4.001 1.00 87.06 155 ALA A C 1
ATOM 1127 O O . ALA A 1 155 ? -0.114 -4.542 -3.299 1.00 87.06 155 ALA A O 1
ATOM 1128 N N . LEU A 1 156 ? 1.989 -4.019 -3.823 1.00 84.25 156 LEU A N 1
ATOM 1129 C CA . LEU A 1 156 ? 2.580 -4.844 -2.770 1.00 84.25 156 LEU A CA 1
ATOM 1130 C C . LEU A 1 156 ? 2.241 -4.340 -1.362 1.00 84.25 156 LEU A C 1
ATOM 1132 O O . LEU A 1 156 ? 1.917 -5.154 -0.500 1.00 84.25 156 LEU A O 1
ATOM 1136 N N . GLY A 1 157 ? 2.244 -3.023 -1.139 1.00 83.06 157 GLY A N 1
ATOM 1137 C CA . GLY A 1 157 ? 1.791 -2.435 0.124 1.00 83.06 157 GLY A CA 1
ATOM 1138 C C . GLY A 1 157 ? 0.327 -2.772 0.429 1.00 83.06 157 GLY A C 1
ATOM 1139 O O . GLY A 1 157 ? 0.006 -3.219 1.529 1.00 83.06 157 GLY A O 1
ATOM 1140 N N . LEU A 1 158 ? -0.556 -2.647 -0.566 1.00 82.69 158 LEU A N 1
ATOM 1141 C CA . LEU A 1 158 ? -1.968 -3.024 -0.443 1.00 82.69 158 LEU A CA 1
ATOM 1142 C C . LEU A 1 158 ? -2.158 -4.528 -0.235 1.00 82.69 158 LEU A C 1
ATOM 1144 O O . LEU A 1 158 ? -3.032 -4.934 0.525 1.00 82.69 158 LEU A O 1
ATOM 1148 N N . LEU A 1 159 ? -1.343 -5.360 -0.881 1.00 82.50 159 LEU A N 1
ATOM 1149 C CA . LEU A 1 159 ? -1.379 -6.808 -0.709 1.00 82.50 159 LEU A CA 1
ATOM 1150 C C . LEU A 1 159 ? -0.966 -7.198 0.714 1.00 82.50 159 LEU A C 1
ATOM 1152 O O . LEU A 1 159 ? -1.632 -8.026 1.334 1.00 82.50 159 LEU A O 1
ATOM 1156 N N . ALA A 1 160 ? 0.092 -6.579 1.246 1.00 80.62 160 ALA A N 1
ATOM 1157 C CA . ALA A 1 160 ? 0.511 -6.762 2.631 1.00 80.62 160 ALA A CA 1
ATOM 1158 C C . ALA A 1 160 ? -0.615 -6.357 3.596 1.00 80.62 160 ALA A C 1
ATOM 1160 O O . ALA A 1 160 ? -0.996 -7.160 4.450 1.00 80.62 160 ALA A O 1
ATOM 1161 N N . TRP A 1 161 ? -1.226 -5.191 3.372 1.00 80.25 161 TRP A N 1
ATOM 1162 C CA . TRP A 1 161 ? -2.374 -4.701 4.138 1.00 80.25 161 TRP A CA 1
ATOM 1163 C C . TRP A 1 161 ? -3.546 -5.682 4.153 1.00 80.25 161 TRP A C 1
ATOM 1165 O O . TRP A 1 161 ? -4.013 -6.104 5.210 1.00 80.25 161 TRP A O 1
ATOM 1175 N N . VAL A 1 162 ? -3.984 -6.102 2.966 1.00 78.19 162 VAL A N 1
ATOM 1176 C CA . VAL A 1 162 ? -5.055 -7.084 2.769 1.00 78.19 162 VAL A CA 1
ATOM 1177 C C . VAL A 1 162 ? -4.727 -8.427 3.433 1.00 78.19 162 VAL A C 1
ATOM 1179 O O . VAL A 1 162 ? -5.622 -9.110 3.923 1.00 78.19 162 VAL A O 1
ATOM 1182 N N . SER A 1 163 ? -3.448 -8.802 3.495 1.00 75.56 163 SER A N 1
ATOM 1183 C CA . SER A 1 163 ? -2.993 -10.024 4.168 1.00 75.56 163 SER A CA 1
ATOM 1184 C C . SER A 1 163 ? -2.930 -9.920 5.699 1.00 75.56 163 SER A C 1
ATOM 1186 O O . SER A 1 163 ? -2.469 -10.854 6.356 1.00 75.56 163 SER A O 1
ATOM 1188 N N . GLY A 1 164 ? -3.370 -8.799 6.277 1.00 71.00 164 GLY A N 1
ATOM 1189 C CA . GLY A 1 164 ? -3.349 -8.574 7.721 1.00 71.00 164 GLY A CA 1
ATOM 1190 C C . GLY A 1 164 ? -2.006 -8.068 8.254 1.00 71.00 164 GLY A C 1
ATOM 1191 O O . GLY A 1 164 ? -1.755 -8.161 9.454 1.00 71.00 164 GLY A O 1
ATOM 1192 N N . ARG A 1 165 ? -1.121 -7.578 7.380 1.00 75.00 165 ARG A N 1
ATOM 1193 C CA . ARG A 1 165 ? 0.197 -7.043 7.744 1.00 75.00 165 ARG A CA 1
ATOM 1194 C C . ARG A 1 165 ? 0.250 -5.544 7.500 1.00 75.00 165 ARG A C 1
ATOM 1196 O O . ARG A 1 165 ? -0.372 -5.051 6.567 1.00 75.00 165 ARG A O 1
ATOM 1203 N N . THR A 1 166 ? 1.033 -4.823 8.282 1.00 71.88 166 THR A N 1
ATOM 1204 C CA . THR A 1 166 ? 1.273 -3.396 8.074 1.00 71.88 166 THR A CA 1
ATOM 1205 C C . THR A 1 166 ? 2.682 -3.185 7.533 1.00 71.88 166 THR A C 1
ATOM 1207 O O . THR A 1 166 ? 3.662 -3.743 8.024 1.00 71.88 166 THR A O 1
ATOM 1210 N N . LEU A 1 167 ? 2.789 -2.374 6.480 1.00 70.50 167 LEU A N 1
ATOM 1211 C CA . LEU A 1 167 ? 4.037 -1.696 6.149 1.00 70.50 167 LEU A CA 1
ATOM 1212 C C . LEU A 1 167 ? 3.903 -0.277 6.676 1.00 70.50 167 LEU A C 1
ATOM 1214 O O . LEU A 1 167 ? 2.994 0.439 6.253 1.00 70.50 167 LEU A O 1
ATOM 1218 N N . ALA A 1 168 ? 4.803 0.147 7.556 1.00 70.50 168 ALA A N 1
ATOM 1219 C CA . ALA A 1 168 ? 4.884 1.559 7.868 1.00 70.50 168 ALA A CA 1
ATOM 1220 C C . ALA A 1 168 ? 5.482 2.321 6.668 1.00 70.50 168 ALA A C 1
ATOM 1222 O O . ALA A 1 168 ? 6.163 1.771 5.790 1.00 70.50 168 ALA A O 1
ATOM 1223 N N . TRP A 1 169 ? 5.212 3.626 6.620 1.00 71.62 169 TRP A N 1
ATOM 1224 C CA . TRP A 1 169 ? 5.753 4.531 5.603 1.00 71.62 169 TRP A CA 1
ATOM 1225 C C . TRP A 1 169 ? 7.265 4.369 5.357 1.00 71.62 169 TRP A C 1
ATOM 1227 O O . TRP A 1 169 ? 7.662 4.356 4.186 1.00 71.62 169 TRP A O 1
ATOM 1237 N N . PRO A 1 170 ? 8.110 4.166 6.395 1.00 75.69 170 PRO A N 1
ATOM 1238 C CA . PRO A 1 170 ? 9.543 3.965 6.211 1.00 75.69 170 PRO A CA 1
ATOM 1239 C C . PRO A 1 170 ? 9.910 2.707 5.416 1.00 75.69 170 PRO A C 1
ATOM 1241 O O . PRO A 1 170 ? 10.966 2.705 4.794 1.00 75.69 170 PRO A O 1
ATOM 1244 N N . GLN A 1 171 ? 9.076 1.657 5.392 1.00 78.19 171 GLN A N 1
ATOM 1245 C CA . GLN A 1 171 ? 9.315 0.463 4.565 1.00 78.19 171 GLN A CA 1
ATOM 1246 C C . GLN A 1 171 ? 8.669 0.565 3.173 1.00 78.19 171 GLN A C 1
ATOM 1248 O O . GLN A 1 171 ? 9.186 0.008 2.198 1.00 78.19 171 GLN A O 1
ATOM 1253 N N . LEU A 1 172 ? 7.557 1.293 3.041 1.00 79.81 172 LEU A N 1
ATOM 1254 C CA . LEU A 1 172 ? 6.842 1.429 1.768 1.00 79.81 172 LEU A CA 1
ATOM 1255 C C . LEU A 1 172 ? 7.647 2.242 0.740 1.00 79.81 172 LEU A C 1
ATOM 1257 O O . LEU A 1 172 ? 7.783 1.829 -0.412 1.00 79.81 172 LEU A O 1
ATOM 1261 N N . ILE A 1 173 ? 8.249 3.353 1.167 1.00 83.81 173 ILE A N 1
ATOM 1262 C CA . ILE A 1 173 ? 9.067 4.226 0.310 1.00 83.81 173 ILE A CA 1
ATOM 1263 C C . ILE A 1 173 ? 10.256 3.480 -0.333 1.00 83.81 173 ILE A C 1
ATOM 1265 O O . ILE A 1 173 ? 10.365 3.495 -1.563 1.00 83.81 173 ILE A O 1
ATOM 1269 N N . PRO A 1 174 ? 11.142 2.791 0.415 1.00 81.50 174 PRO A N 1
ATOM 1270 C CA . PRO A 1 174 ? 12.265 2.080 -0.192 1.00 81.50 174 PRO A CA 1
ATOM 1271 C C . PRO A 1 174 ? 11.806 0.916 -1.073 1.00 81.50 174 PRO A C 1
ATOM 1273 O O . PRO A 1 174 ? 12.441 0.658 -2.094 1.00 81.50 174 PRO A O 1
ATOM 1276 N N . THR A 1 175 ? 10.682 0.263 -0.753 1.00 81.44 175 THR A N 1
ATOM 1277 C CA . THR A 1 175 ? 10.072 -0.758 -1.621 1.00 81.44 175 THR A CA 1
ATOM 1278 C C . THR A 1 175 ? 9.727 -0.177 -2.993 1.00 81.44 175 THR A C 1
ATOM 1280 O O . THR A 1 175 ? 10.110 -0.739 -4.022 1.00 81.44 175 THR A O 1
ATOM 1283 N N . MET A 1 176 ? 9.062 0.982 -3.018 1.00 84.88 176 MET A N 1
ATOM 1284 C CA . MET A 1 176 ? 8.735 1.687 -4.259 1.00 84.88 176 MET A CA 1
ATOM 1285 C C . MET A 1 176 ? 9.977 2.080 -5.044 1.00 84.88 176 MET A C 1
ATOM 1287 O O . MET A 1 176 ? 10.028 1.849 -6.248 1.00 84.88 176 MET A O 1
ATOM 1291 N N . ILE A 1 177 ? 10.982 2.644 -4.370 1.00 85.75 177 ILE A N 1
ATOM 1292 C CA . ILE A 1 177 ? 12.236 3.064 -5.003 1.00 85.75 177 ILE A CA 1
ATOM 1293 C C . ILE A 1 177 ? 12.950 1.858 -5.623 1.00 85.75 177 ILE A C 1
ATOM 1295 O O . ILE A 1 177 ? 13.380 1.928 -6.774 1.00 85.75 177 ILE A O 1
ATOM 1299 N N . CYS A 1 178 ? 13.034 0.736 -4.902 1.00 86.69 178 CYS A N 1
ATOM 1300 C CA . CYS A 1 178 ? 13.672 -0.485 -5.393 1.00 86.69 178 CYS A CA 1
ATOM 1301 C C . CYS A 1 178 ? 12.974 -1.023 -6.644 1.00 86.69 178 CYS A C 1
ATOM 1303 O O . CYS A 1 178 ? 13.639 -1.359 -7.624 1.00 86.69 178 CYS A O 1
ATOM 1305 N N . LEU A 1 179 ? 11.640 -1.070 -6.644 1.00 84.38 179 LEU A N 1
ATOM 1306 C CA . LEU A 1 179 ? 10.875 -1.566 -7.787 1.00 84.38 179 LEU A CA 1
ATOM 1307 C C . LEU A 1 179 ? 10.919 -0.593 -8.967 1.00 84.38 179 LEU A C 1
ATOM 1309 O O . LEU A 1 179 ? 11.156 -1.022 -10.094 1.00 84.38 179 LEU A O 1
ATOM 1313 N N . ALA A 1 180 ? 10.789 0.710 -8.726 1.00 84.25 180 ALA A N 1
ATOM 1314 C CA . ALA A 1 180 ? 10.956 1.745 -9.745 1.00 84.25 180 ALA A CA 1
ATOM 1315 C C . ALA A 1 180 ? 12.329 1.641 -10.432 1.00 84.25 180 ALA A C 1
ATOM 1317 O O . ALA A 1 180 ? 12.414 1.593 -11.662 1.00 84.25 180 ALA A O 1
ATOM 1318 N N . ALA A 1 181 ? 13.400 1.507 -9.645 1.00 81.25 181 ALA A N 1
ATOM 1319 C CA . ALA A 1 181 ? 14.755 1.333 -10.154 1.00 81.25 181 ALA A CA 1
ATOM 1320 C C . ALA A 1 181 ? 14.946 -0.010 -10.882 1.00 81.25 181 ALA A C 1
ATOM 1322 O O . ALA A 1 181 ? 15.602 -0.052 -11.924 1.00 81.25 181 ALA A O 1
ATOM 1323 N N . ALA A 1 182 ? 14.348 -1.103 -10.394 1.00 83.38 182 ALA A N 1
ATOM 1324 C CA . ALA A 1 182 ? 14.405 -2.409 -11.048 1.00 83.38 182 ALA A CA 1
ATOM 1325 C C . ALA A 1 182 ? 13.789 -2.375 -12.455 1.00 83.38 182 ALA A C 1
ATOM 1327 O O . ALA A 1 182 ? 14.422 -2.822 -13.415 1.00 83.38 182 ALA A O 1
ATOM 1328 N N . PHE A 1 183 ? 12.588 -1.806 -12.594 1.00 79.94 183 PHE A N 1
ATOM 1329 C CA . PHE A 1 183 ? 11.910 -1.683 -13.887 1.00 79.94 183 PHE A CA 1
ATOM 1330 C C . PHE A 1 183 ? 12.604 -0.677 -14.819 1.00 79.94 183 PHE A C 1
ATOM 1332 O O . PHE A 1 183 ? 12.736 -0.947 -16.015 1.00 79.94 183 PHE A O 1
ATOM 1339 N N . GLY A 1 184 ? 13.133 0.431 -14.288 1.00 77.25 184 GLY A N 1
ATOM 1340 C CA . GLY A 1 184 ? 13.944 1.377 -15.061 1.00 77.25 184 GLY A CA 1
ATOM 1341 C C . GLY A 1 184 ? 15.229 0.744 -15.614 1.00 77.25 184 GLY A C 1
ATOM 1342 O O . GLY A 1 184 ? 15.527 0.861 -16.804 1.00 77.25 184 GLY A O 1
ATOM 1343 N N . LEU A 1 185 ? 15.969 -0.006 -14.789 1.00 80.75 185 LEU A N 1
ATOM 1344 C CA . LEU A 1 185 ? 17.174 -0.725 -15.222 1.00 80.75 185 LEU A CA 1
ATOM 1345 C C . LEU A 1 185 ? 16.864 -1.880 -16.180 1.00 80.75 185 LEU A C 1
ATOM 1347 O O . LEU A 1 185 ? 17.676 -2.181 -17.057 1.00 80.75 185 LEU A O 1
ATOM 1351 N N . LEU A 1 186 ? 15.702 -2.524 -16.042 1.00 79.00 186 LEU A N 1
ATOM 1352 C CA . LEU A 1 186 ? 15.247 -3.543 -16.986 1.00 79.00 186 LEU A CA 1
ATOM 1353 C C . LEU A 1 186 ? 15.066 -2.947 -18.389 1.00 79.00 186 LEU A C 1
ATOM 1355 O O . LEU A 1 186 ? 15.493 -3.566 -19.364 1.00 79.00 186 LEU A O 1
ATOM 1359 N N . ALA A 1 187 ? 14.521 -1.729 -18.488 1.00 72.69 187 ALA A N 1
ATOM 1360 C CA . ALA A 1 187 ? 14.409 -0.992 -19.747 1.00 72.69 187 ALA A CA 1
ATOM 1361 C C . ALA A 1 187 ? 15.785 -0.828 -20.416 1.00 72.69 187 ALA A C 1
ATOM 1363 O O . ALA A 1 187 ? 15.986 -1.238 -21.562 1.00 72.69 187 ALA A O 1
ATOM 1364 N N . PHE A 1 188 ? 16.764 -0.317 -19.661 1.00 7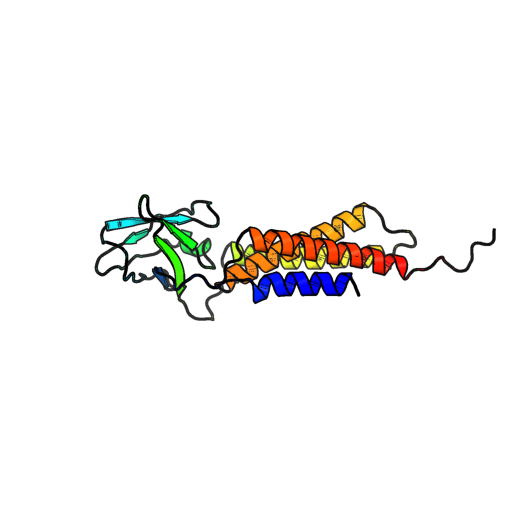4.44 188 PHE A N 1
ATOM 1365 C CA . PHE A 1 188 ? 18.140 -0.143 -20.130 1.00 74.44 188 PHE A CA 1
ATOM 1366 C C . PHE A 1 188 ? 18.789 -1.461 -20.558 1.00 74.44 188 PHE A C 1
ATOM 1368 O O . PHE A 1 188 ? 19.418 -1.518 -21.613 1.00 74.44 188 PHE A O 1
ATOM 1375 N N . ALA A 1 189 ? 18.612 -2.537 -19.788 1.00 76.06 189 ALA A N 1
ATOM 1376 C CA . ALA A 1 189 ? 19.160 -3.848 -20.122 1.00 76.06 189 ALA A CA 1
ATOM 1377 C C . ALA A 1 189 ? 18.566 -4.422 -21.422 1.00 76.06 189 ALA A C 1
ATOM 1379 O O . ALA A 1 189 ? 19.277 -5.079 -22.185 1.00 76.06 189 ALA A O 1
ATOM 1380 N N . ILE A 1 190 ? 17.281 -4.170 -21.692 1.00 73.00 190 ILE A N 1
ATOM 1381 C CA . ILE A 1 190 ? 16.612 -4.592 -22.930 1.00 73.00 190 ILE A CA 1
ATOM 1382 C C . ILE A 1 190 ? 17.119 -3.781 -24.130 1.00 73.00 190 ILE A C 1
ATOM 1384 O O . ILE A 1 190 ? 17.370 -4.370 -25.182 1.00 73.00 190 ILE A O 1
ATOM 1388 N N . ALA A 1 191 ? 17.319 -2.466 -23.987 1.00 70.12 191 ALA A N 1
ATOM 1389 C CA . ALA A 1 191 ? 17.910 -1.645 -25.048 1.00 70.12 191 ALA A CA 1
ATOM 1390 C C . ALA A 1 191 ? 19.379 -1.987 -25.321 1.00 70.12 191 ALA A C 1
ATOM 1392 O O . ALA A 1 191 ? 19.765 -2.114 -26.479 1.00 70.12 191 ALA A O 1
ATOM 1393 N N . ALA A 1 192 ? 20.193 -2.186 -24.281 1.00 69.62 192 ALA A N 1
ATOM 1394 C CA . ALA A 1 192 ? 21.625 -2.458 -24.419 1.00 69.62 192 ALA A CA 1
ATOM 1395 C C . ALA A 1 192 ? 21.923 -3.793 -25.126 1.00 69.62 192 ALA A C 1
ATOM 1397 O O . ALA A 1 192 ? 22.936 -3.923 -25.807 1.00 69.62 192 ALA A O 1
ATOM 1398 N N . ARG A 1 193 ? 21.026 -4.784 -25.016 1.00 69.88 193 ARG A N 1
ATOM 1399 C CA . ARG A 1 193 ? 21.143 -6.069 -25.732 1.00 69.88 193 ARG A CA 1
ATOM 1400 C C . ARG A 1 193 ? 20.922 -5.957 -27.244 1.00 69.88 193 ARG A C 1
ATOM 1402 O O . ARG A 1 193 ? 21.179 -6.921 -27.957 1.00 69.88 193 ARG A O 1
ATOM 1409 N N . ARG A 1 194 ? 20.471 -4.807 -27.748 1.00 63.84 194 ARG A N 1
ATOM 1410 C CA . ARG A 1 194 ? 20.279 -4.544 -29.180 1.00 63.84 194 ARG A CA 1
ATOM 1411 C C . ARG A 1 194 ? 21.470 -3.810 -29.775 1.00 63.84 194 ARG A C 1
ATOM 1413 O O . ARG A 1 194 ? 21.290 -2.736 -30.336 1.00 63.84 194 ARG A O 1
ATOM 1420 N N . GLY A 1 195 ? 22.671 -4.364 -29.605 1.00 53.12 195 GLY A N 1
ATOM 1421 C CA . GLY A 1 195 ? 23.917 -3.777 -30.111 1.00 53.12 195 GLY A CA 1
ATOM 1422 C C . GLY A 1 195 ? 23.793 -3.210 -31.538 1.00 53.12 195 GLY A C 1
ATOM 1423 O O . GLY A 1 195 ? 22.913 -3.633 -32.293 1.00 53.12 195 GLY A O 1
ATOM 1424 N N . PRO A 1 196 ? 24.642 -2.230 -31.901 1.00 51.41 196 PRO A N 1
ATOM 1425 C CA . PRO A 1 196 ? 24.501 -1.460 -33.134 1.00 51.41 196 PRO A CA 1
ATOM 1426 C C . PRO A 1 196 ? 24.319 -2.394 -34.330 1.00 51.41 196 PRO A C 1
ATOM 1428 O O . PRO A 1 196 ? 25.062 -3.363 -34.480 1.00 51.41 196 PRO A O 1
ATOM 1431 N N . ALA A 1 197 ? 23.305 -2.115 -35.154 1.00 52.62 197 ALA A N 1
ATOM 1432 C CA . ALA A 1 197 ? 23.017 -2.904 -36.344 1.00 52.62 197 ALA A CA 1
ATOM 1433 C C . ALA A 1 197 ? 24.312 -3.098 -37.163 1.00 52.62 197 ALA A C 1
ATOM 1435 O O . ALA A 1 197 ? 24.984 -2.102 -37.463 1.00 52.62 197 ALA A O 1
ATOM 1436 N N . PRO A 1 198 ? 24.690 -4.340 -37.520 1.00 44.22 198 PRO A N 1
ATOM 1437 C CA . PRO A 1 198 ? 25.869 -4.579 -38.336 1.00 44.22 198 PRO A CA 1
ATOM 1438 C C . PRO A 1 198 ? 25.577 -4.030 -39.734 1.00 44.22 198 PRO A C 1
ATOM 1440 O O . PRO A 1 198 ? 24.848 -4.646 -40.505 1.00 44.22 198 PRO A O 1
ATOM 1443 N N . GLY A 1 199 ? 26.078 -2.833 -40.049 1.00 48.78 199 GLY A N 1
ATOM 1444 C CA . GLY A 1 199 ? 25.860 -2.267 -41.382 1.00 48.78 199 GLY A CA 1
ATOM 1445 C C . GLY A 1 199 ? 26.116 -0.780 -41.603 1.00 48.78 199 GLY A C 1
ATOM 1446 O O . GLY A 1 199 ? 26.032 -0.353 -42.751 1.00 48.78 199 GLY A O 1
ATOM 1447 N N . ARG A 1 200 ? 26.454 0.034 -40.594 1.00 44.41 200 ARG A N 1
ATOM 1448 C CA . ARG A 1 200 ? 26.820 1.436 -40.861 1.00 44.41 200 ARG A CA 1
ATOM 1449 C C . ARG A 1 200 ? 28.309 1.541 -41.191 1.00 44.41 200 ARG A C 1
ATOM 1451 O O . ARG A 1 200 ? 29.128 1.763 -40.306 1.00 44.41 200 ARG A O 1
ATOM 1458 N N . LYS A 1 201 ? 28.644 1.336 -42.470 1.00 46.84 201 LYS A N 1
ATOM 1459 C CA . LYS A 1 201 ? 29.935 1.755 -43.030 1.00 46.84 201 LYS A CA 1
ATOM 1460 C C . LYS A 1 201 ? 30.009 3.284 -42.945 1.00 46.84 201 LYS A C 1
ATOM 1462 O O . LYS A 1 201 ? 29.105 3.960 -43.435 1.00 46.84 201 LYS A O 1
ATOM 1467 N N . THR A 1 202 ? 31.021 3.782 -42.241 1.00 55.91 202 THR A N 1
ATOM 1468 C CA . THR A 1 202 ? 31.542 5.150 -42.371 1.00 55.91 202 THR A CA 1
ATOM 1469 C C . THR A 1 202 ? 32.233 5.316 -43.709 1.00 55.91 202 THR A C 1
ATOM 1471 O O . THR A 1 202 ? 32.888 4.330 -44.121 1.00 55.91 202 THR A O 1
#